Protein AF-A0A852P8Y7-F1 (afdb_monomer)

Radius of gyration: 24.75 Å; Cα contacts (8 Å, |Δi|>4): 524; chains: 1; bounding box: 61×40×74 Å

pLDDT: mean 89.08, std 14.05, r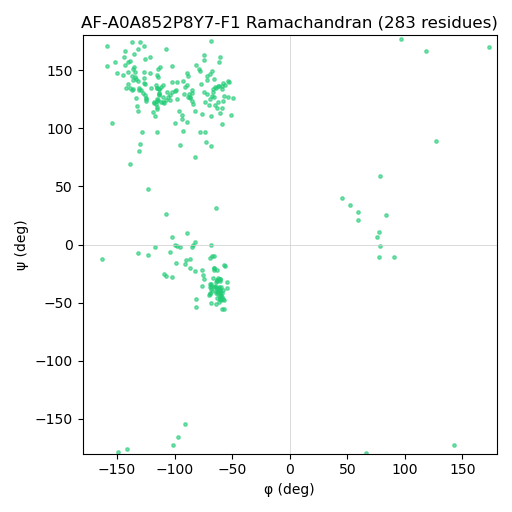ange [37.72, 98.81]

Solvent-accessible surface area (backbone atoms only — not comparable to full-atom values): 16442 Å² total; per-residue (Å²): 97,41,37,38,37,43,79,51,30,25,30,35,65,80,56,87,44,84,76,52,50,79,44,42,75,68,29,35,46,32,38,44,37,45,90,45,68,68,50,43,56,55,35,59,75,27,57,40,80,45,76,72,60,90,61,70,72,47,67,34,62,33,39,39,37,39,90,95,45,76,50,72,50,73,50,75,42,64,60,88,75,78,84,72,94,62,90,78,70,84,76,72,96,75,77,94,74,78,64,52,53,70,37,35,26,40,28,27,46,48,63,86,43,63,75,35,35,52,47,22,52,54,30,39,43,73,80,43,66,71,34,35,36,32,36,13,34,25,29,86,76,75,75,94,73,84,58,81,54,51,45,73,44,83,47,64,63,68,57,28,55,28,42,26,46,48,53,20,58,72,69,57,83,33,63,24,34,31,43,40,56,33,76,45,70,59,49,99,81,64,55,66,64,62,54,50,51,51,48,74,76,42,92,55,63,61,48,56,49,72,52,68,48,94,88,68,52,72,46,39,57,42,18,36,72,46,78,43,91,51,64,100,89,48,63,46,78,46,80,40,83,42,62,80,48,74,35,86,98,35,92,95,40,64,43,56,73,37,53,33,78,37,30,40,28,36,36,69,59,55,61,73,70,58,53,66,46,85,44,34,78,76,78,83,126

Nearest PDB structures (foldseek):
  8og4-assembly1_B  TM=6.896E-01  e=7.298E-04  Homo sapiens
  8og1-assembly1_A  TM=6.815E-01  e=9.285E-04  Homo sapiens
  8og4-assembly1_A  TM=6.096E-01  e=3.998E-04  Homo sapiens
  8xhu-assembly1_A  TM=5.254E-01  e=2.471E-04  Helicobacter pylori 26695
  7scj-assembly1_B  TM=6.950E-01  e=2.583E-03  Homo sapiens

Sequence (285 aa):
QVNLTASLGTLAVAAEVEGVALRGEGQPHLSLAAAHLDHLNRQLQFVTYTNTQFHPDTADIVQFSTDGHSAAFAIRIRHPPTPRLAGAQRPPPVPPGYNISALVTVATKTFLRYDKLRGLIASIRRFYPSVTIVVADDSQRPEPLSGPHLEHYLMPFGKGWFAGRNLAVSQVTTKYVLWVDDDFIFTPRTRLEKLVDVLERTSLDLVGGAVREITGYTTTYRQRLSVRGGGAGGDCLRTRPGFHHRLAGFPACVVTDGVVNFFLARTDKVRQVGFDPRLRRVAHL

Secondary structure (DSSP, 8-state):
-EEEE-SSEEEEESSPPTTEEEE-TTBSEEEEEESSHHHHHHHHTTEEEEE----SSEEEEEEEEETTEEEEEEEEE---PPP-SS--PPPP---S---HHHHEEEEEEESS-HHHHHHHHHHHHHH-TTS-EEEEE--SSPPP---TTEEEEE-STT--HHHHHHHHHHH--SSEEEE--TT----TT--HHHHHHHHHHSS-SEEE--EE-TTS-EE---EEEEEE--STT--EEEEEE--SEEETTEEEEEE-SB--S-EEEEHHHHHHH---TT-SSTT--

Foldseek 3Di:
DKKKAKDFWFKAFPDAFPQWDWDRHRHRMIDIDGPDPVSRVVRVVRIDIDGQDPDAWDWIWMWMDDDVDIDIDIDTRHDPDDDDPDPDDLDDPDDPDDPCQQAEAEEEEDEPPVVLLVQAVVQCCVPPVNHAYEYEYQYPDDDDDDDHNYHYHYDHHLLFDLVSVLVRLVPDPHQKYWFDYSNAGHDPPPDVVVQVVDVSVDPDFKDFDWGADPVRDIAWQFWAWDWDADPPVGIDIDIDHDASAADPPHNVGTHGDDTPRGMMGGSVVCNVVGGDSVPRYPDDD

Mean predicted aligned error: 10.85 Å

Organism: NCBI:txid449594

InterPro domains:
  IPR001173 Glycosyltransferase 2-like [PF00535] (106-264)
  IPR029044 Nucleotide-diphospho-sugar transferases [G3DSA:3.90.550.10] (98-283)
  IPR029044 Nucleotide-diphospho-sugar transferases [SSF53448] (104-280)

Structure (mmCIF, N/CA/C/O backbone):
data_AF-A0A852P8Y7-F1
#
_entry.id   AF-A0A852P8Y7-F1
#
loop_
_atom_site.group_PDB
_atom_site.id
_atom_site.type_symbol
_atom_site.label_atom_id
_atom_site.label_alt_id
_atom_site.label_comp_id
_atom_site.label_asym_id
_atom_site.label_entity_id
_atom_site.label_seq_id
_atom_site.pdbx_PDB_ins_code
_atom_site.Cartn_x
_atom_site.Cartn_y
_atom_site.Cartn_z
_atom_site.occupancy
_atom_site.B_iso_or_equiv
_atom_site.auth_seq_id
_atom_site.auth_comp_id
_atom_site.auth_asym_id
_atom_site.auth_atom_id
_atom_site.pdbx_PDB_model_num
ATOM 1 N N . GLN A 1 1 ? -30.870 7.993 37.481 1.00 91.94 1 GLN A N 1
ATOM 2 C CA . GLN A 1 1 ? -29.986 8.500 36.395 1.00 91.94 1 GLN A CA 1
ATOM 3 C C . GLN A 1 1 ? -29.080 7.369 35.911 1.00 91.94 1 GLN A C 1
ATOM 5 O O . GLN A 1 1 ? -28.840 6.446 36.680 1.00 91.94 1 GLN A O 1
ATOM 10 N N . VAL A 1 2 ? -28.590 7.406 34.670 1.00 95.69 2 VAL A N 1
ATOM 11 C CA . VAL A 1 2 ? -27.606 6.450 34.131 1.00 95.69 2 VAL A CA 1
ATOM 12 C C . VAL A 1 2 ? -26.412 7.205 33.558 1.00 95.69 2 VAL A C 1
ATOM 14 O O . VAL A 1 2 ? -26.588 8.221 32.889 1.00 95.69 2 VAL A O 1
ATOM 17 N N . ASN A 1 3 ? -25.206 6.697 33.797 1.00 97.12 3 ASN A N 1
ATOM 18 C CA . ASN A 1 3 ? -23.972 7.210 33.218 1.00 97.12 3 ASN A CA 1
ATOM 19 C C . ASN A 1 3 ? -23.219 6.084 32.504 1.00 97.12 3 ASN A C 1
ATOM 21 O O . ASN A 1 3 ? -23.106 4.969 33.011 1.00 97.12 3 ASN A O 1
ATOM 25 N N . LEU A 1 4 ? -22.687 6.403 31.333 1.00 97.06 4 LEU A N 1
ATOM 26 C CA . LEU A 1 4 ? -21.872 5.528 30.508 1.00 97.06 4 LEU A CA 1
ATOM 27 C C . LEU A 1 4 ? -20.502 6.171 30.306 1.00 97.06 4 LEU A C 1
ATOM 29 O O . LEU A 1 4 ? -20.419 7.357 29.984 1.00 97.06 4 LEU A O 1
ATOM 33 N N . THR A 1 5 ? -19.435 5.392 30.451 1.00 97.56 5 THR A N 1
ATOM 34 C CA . THR A 1 5 ? -18.063 5.857 30.208 1.00 97.56 5 THR A CA 1
ATOM 35 C C . THR A 1 5 ? -17.318 4.854 29.341 1.00 97.56 5 THR A C 1
ATOM 37 O O . THR A 1 5 ? -17.129 3.709 29.747 1.00 97.56 5 THR A O 1
ATOM 40 N N . ALA A 1 6 ? -16.881 5.292 28.165 1.00 95.44 6 ALA A N 1
ATOM 41 C CA . ALA A 1 6 ? -16.024 4.556 27.243 1.00 95.44 6 ALA A CA 1
ATOM 42 C C . ALA A 1 6 ? -14.572 5.055 27.324 1.00 95.44 6 ALA A C 1
ATOM 44 O O . ALA A 1 6 ? -14.326 6.210 27.675 1.00 95.44 6 ALA A O 1
ATOM 45 N N . SER A 1 7 ? -13.604 4.197 26.988 1.00 91.31 7 SER A N 1
ATOM 46 C CA . SER A 1 7 ? -12.171 4.535 27.050 1.00 91.31 7 SER A CA 1
ATOM 47 C C . SER A 1 7 ? -11.505 4.681 25.678 1.00 91.31 7 SER A C 1
ATOM 49 O O . SER A 1 7 ? -10.524 5.412 25.545 1.00 91.31 7 SER A O 1
ATOM 51 N N . LEU A 1 8 ? -12.041 4.023 24.646 1.00 90.75 8 LEU A N 1
ATOM 52 C CA . LEU A 1 8 ? -11.486 3.988 23.286 1.00 90.75 8 LEU A CA 1
ATOM 53 C C . LEU A 1 8 ? -12.419 4.623 22.243 1.00 90.75 8 LEU A C 1
ATOM 55 O O . LEU A 1 8 ? -12.063 4.711 21.064 1.00 90.75 8 LEU A O 1
ATOM 59 N N . GLY A 1 9 ? -13.603 5.084 22.644 1.00 91.81 9 GLY A N 1
ATOM 60 C CA . GLY A 1 9 ? -14.593 5.645 21.733 1.00 91.81 9 GLY A CA 1
ATOM 61 C C . GLY A 1 9 ? -15.476 6.721 22.345 1.00 91.81 9 GLY A C 1
ATOM 62 O O . GLY A 1 9 ? -15.327 7.100 23.505 1.00 91.81 9 GLY A O 1
ATOM 63 N N . THR A 1 10 ? -16.399 7.215 21.529 1.00 95.31 10 THR A N 1
ATOM 64 C CA . THR A 1 10 ? -17.414 8.194 21.915 1.00 95.31 10 THR A CA 1
ATOM 65 C C . THR A 1 10 ? -18.804 7.574 21.881 1.00 95.31 10 THR A C 1
ATOM 67 O O . THR A 1 10 ? -19.064 6.621 21.140 1.00 95.31 10 THR A O 1
ATOM 70 N N . LEU A 1 11 ? -19.695 8.115 22.705 1.00 96.81 11 LEU A N 1
ATOM 71 C CA . LEU A 1 11 ? -21.073 7.670 22.861 1.00 96.81 11 LEU A CA 1
ATOM 72 C C . LEU A 1 11 ? -22.007 8.774 22.357 1.00 96.81 11 LEU A C 1
ATOM 74 O O . LEU A 1 11 ? -21.880 9.930 22.753 1.00 96.81 11 LEU A O 1
ATOM 78 N N . ALA A 1 12 ? -22.936 8.430 21.475 1.00 96.12 12 ALA A N 1
ATOM 79 C CA . ALA A 1 12 ? -23.932 9.352 20.924 1.00 96.12 12 ALA A CA 1
ATOM 80 C C . ALA A 1 12 ? -25.307 8.682 20.884 1.00 96.12 12 ALA A C 1
ATOM 82 O O . ALA A 1 12 ? -25.404 7.484 21.159 1.00 96.12 12 ALA A O 1
ATOM 83 N N . VAL A 1 13 ? -26.365 9.406 20.518 1.00 95.44 13 VAL A N 1
ATOM 84 C CA . VAL A 1 13 ? -27.698 8.810 20.358 1.00 95.44 13 VAL A CA 1
ATOM 85 C C . VAL A 1 13 ? -28.176 8.891 18.911 1.00 95.44 13 VAL A C 1
ATOM 87 O O . VAL A 1 13 ? -28.002 9.889 18.226 1.00 95.44 13 VAL A O 1
ATOM 90 N N . ALA A 1 14 ? -28.764 7.804 18.413 1.00 93.94 14 ALA A N 1
ATOM 91 C CA . ALA A 1 14 ? -29.347 7.763 17.072 1.00 93.94 14 ALA A CA 1
ATOM 92 C C . ALA A 1 14 ? -30.699 8.498 16.991 1.00 93.94 14 ALA A C 1
ATOM 94 O O . ALA A 1 14 ? -31.124 8.874 15.900 1.00 93.94 14 ALA A O 1
ATOM 95 N N . ALA A 1 15 ? -31.378 8.662 18.130 1.00 93.31 15 ALA A N 1
ATOM 96 C CA . ALA A 1 15 ? -32.635 9.384 18.290 1.00 93.31 15 ALA A CA 1
ATOM 97 C C . ALA A 1 15 ? -32.817 9.803 19.758 1.00 93.31 15 ALA A C 1
ATOM 99 O O . ALA A 1 15 ? -32.309 9.132 20.661 1.00 93.31 15 ALA A O 1
ATOM 100 N N . GLU A 1 16 ? -33.576 10.872 19.991 1.00 94.88 16 GLU A N 1
ATOM 101 C CA . GLU A 1 16 ? -33.920 11.365 21.328 1.00 94.88 16 GLU A CA 1
ATOM 102 C C . GLU A 1 16 ? -35.352 10.971 21.712 1.00 94.88 16 GLU A C 1
ATOM 104 O O . GLU A 1 16 ? -36.267 11.000 20.886 1.00 94.88 16 GLU A O 1
ATOM 109 N N . VAL A 1 17 ? -35.543 10.584 22.972 1.00 96.06 17 VAL A N 1
ATOM 110 C CA . VAL A 1 17 ? -36.842 10.242 23.561 1.00 96.06 17 VAL A CA 1
ATOM 111 C C . VAL A 1 17 ? -37.329 11.413 24.405 1.00 96.06 17 VAL A C 1
ATOM 113 O O . VAL A 1 17 ? -36.598 11.928 25.251 1.00 96.06 17 VAL A O 1
ATOM 116 N N . GLU A 1 18 ? -38.584 11.813 24.209 1.00 94.88 18 GLU A N 1
ATOM 117 C CA . GLU A 1 18 ? -39.194 12.903 24.968 1.00 94.88 18 GLU A CA 1
ATOM 118 C C . GLU A 1 18 ? -39.139 12.644 26.486 1.00 94.88 18 GLU A C 1
ATOM 120 O O . GLU A 1 18 ? -39.367 11.531 26.969 1.00 94.88 18 GLU A O 1
ATOM 125 N N . GLY A 1 19 ? -38.814 13.681 27.260 1.00 92.25 19 GLY A N 1
ATOM 126 C CA . GLY A 1 19 ? -38.682 13.580 28.716 1.00 92.25 19 GLY A CA 1
ATOM 127 C C . GLY A 1 19 ? -37.373 12.943 29.202 1.00 92.25 19 GLY A C 1
ATOM 128 O O . GLY A 1 19 ? -37.255 12.663 30.398 1.00 92.25 19 GLY A O 1
ATOM 129 N N . VAL A 1 20 ? -36.391 12.732 28.315 1.00 96.38 20 VAL A N 1
ATOM 130 C CA . VAL A 1 20 ? -35.034 12.299 28.678 1.00 96.38 20 VAL A CA 1
ATOM 131 C C . VAL A 1 20 ? -34.039 13.445 28.506 1.00 96.38 20 VAL A C 1
ATOM 133 O O . VAL A 1 20 ? -33.903 14.025 27.436 1.00 96.38 20 VAL A O 1
ATOM 136 N N . ALA A 1 21 ? -33.312 13.763 29.573 1.00 96.31 21 ALA A N 1
ATOM 137 C CA . ALA A 1 21 ? -32.208 14.708 29.560 1.00 96.31 21 ALA A CA 1
ATOM 138 C C . ALA A 1 21 ? -30.895 13.995 29.205 1.00 96.31 21 ALA A C 1
ATOM 140 O O . ALA A 1 21 ? -30.503 13.026 29.864 1.00 96.31 21 ALA A O 1
ATOM 141 N N . LEU A 1 22 ? -30.204 14.522 28.194 1.00 95.69 22 LEU A N 1
ATOM 142 C CA . LEU A 1 22 ? -28.931 14.031 27.665 1.00 95.69 22 LEU A CA 1
ATOM 143 C C . LEU A 1 22 ? -27.793 15.003 28.004 1.00 95.69 22 LEU A C 1
ATOM 145 O O . LEU A 1 22 ? -27.943 16.220 27.881 1.00 95.69 22 LEU A O 1
ATOM 149 N N . ARG A 1 23 ? -26.633 14.481 28.414 1.00 96.56 23 ARG A N 1
ATOM 150 C CA . ARG A 1 23 ? -25.392 15.262 28.568 1.00 96.56 23 ARG A CA 1
ATOM 151 C C . ARG A 1 23 ? -24.190 14.462 28.087 1.00 96.56 23 ARG A C 1
ATOM 153 O O . ARG A 1 23 ? -24.074 13.289 28.417 1.00 96.56 23 ARG A O 1
ATOM 160 N N . GLY A 1 24 ? -23.272 15.117 27.376 1.00 94.19 24 GLY A N 1
ATOM 161 C CA . GLY A 1 24 ? -22.040 14.480 26.896 1.00 94.19 24 GLY A CA 1
ATOM 162 C C . GLY A 1 24 ? -22.198 13.697 25.590 1.00 94.19 24 GLY A C 1
ATOM 163 O O . GLY A 1 24 ? -21.430 12.778 25.322 1.00 94.19 24 GLY A O 1
ATOM 164 N N . GLU A 1 25 ? -23.178 14.049 24.756 1.00 95.25 25 GLU A N 1
ATOM 165 C CA . GLU A 1 25 ? -23.307 13.442 23.431 1.00 95.25 25 GLU A CA 1
ATOM 166 C C . GLU A 1 25 ? -22.039 13.662 22.584 1.00 95.25 25 GLU A C 1
ATOM 168 O O . GLU A 1 25 ? -21.465 14.754 22.542 1.00 95.25 25 GLU A O 1
ATOM 173 N N . GLY A 1 26 ? -21.571 12.598 21.930 1.00 93.06 26 GLY A N 1
ATOM 174 C CA . GLY A 1 26 ? -20.358 12.602 21.117 1.00 93.06 26 GLY A CA 1
ATOM 175 C C . GLY A 1 26 ? -19.061 12.598 21.930 1.00 93.06 26 GLY A C 1
ATOM 176 O O . GLY A 1 26 ? -17.987 12.711 21.340 1.00 93.06 26 GLY A O 1
ATOM 177 N N . GLN A 1 27 ? -19.132 12.451 23.256 1.00 96.31 27 GLN A N 1
ATOM 178 C CA . GLN A 1 27 ? -17.979 12.373 24.157 1.00 96.31 27 GLN A CA 1
ATOM 179 C C . GLN A 1 27 ? -17.781 10.942 24.689 1.00 96.31 27 GLN A C 1
ATOM 181 O O . GLN A 1 27 ? -18.660 10.092 24.529 1.00 96.31 27 GLN A O 1
ATOM 186 N N . PRO A 1 28 ? -16.640 10.636 25.336 1.00 96.56 28 PRO A N 1
ATOM 187 C CA . PRO A 1 28 ? -16.437 9.344 25.998 1.00 96.56 28 PRO A CA 1
ATOM 188 C C . PRO A 1 28 ? -17.365 9.114 27.199 1.00 96.56 28 PRO A C 1
ATOM 190 O O . PRO A 1 28 ? -17.563 7.974 27.607 1.00 96.56 28 PRO A O 1
ATOM 193 N N . HIS A 1 29 ? -17.929 10.182 27.771 1.00 97.44 29 HIS A N 1
ATOM 194 C CA . HIS A 1 29 ? -18.848 10.124 28.902 1.00 97.44 29 HIS A CA 1
ATOM 195 C C . HIS A 1 29 ? -20.235 10.626 28.496 1.00 97.44 29 HIS A C 1
ATOM 197 O O . HIS A 1 29 ? -20.355 11.765 28.050 1.00 97.44 29 HIS A O 1
ATOM 203 N N . LEU A 1 30 ? -21.260 9.793 28.683 1.00 97.75 30 LEU A N 1
ATOM 204 C CA . LEU A 1 30 ? -22.656 10.091 28.362 1.00 97.75 30 LEU A CA 1
ATOM 205 C C . LEU A 1 30 ? -23.530 9.889 29.605 1.00 97.75 30 LEU A C 1
ATOM 207 O 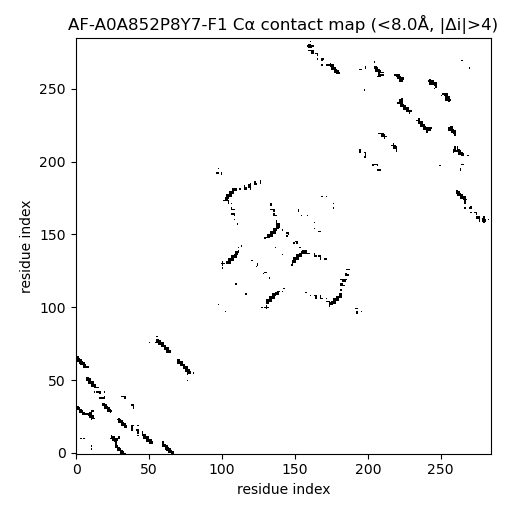O . LEU A 1 30 ? -23.541 8.807 30.191 1.00 97.75 30 LEU A O 1
ATOM 211 N N . SER A 1 31 ? -24.302 10.908 29.976 1.00 97.31 31 SER A N 1
ATOM 212 C CA . SER A 1 31 ? -25.269 10.856 31.078 1.00 97.31 31 SER A CA 1
ATOM 213 C C . SER A 1 31 ? -26.695 10.984 30.555 1.00 97.31 31 SER A C 1
ATOM 215 O O . SER A 1 31 ? -26.996 11.878 29.762 1.00 97.31 31 SER A O 1
ATOM 217 N N . LEU A 1 32 ? -27.575 10.117 31.053 1.00 96.81 32 LEU A N 1
ATOM 218 C CA . LEU A 1 32 ? -28.992 10.037 30.711 1.00 96.81 32 LEU A CA 1
ATOM 219 C C . LEU A 1 32 ? -29.836 10.121 31.986 1.00 96.81 32 LEU A C 1
ATOM 221 O O . LEU A 1 32 ? -29.622 9.367 32.941 1.00 96.81 32 LEU A O 1
ATOM 225 N N . ALA A 1 33 ? -30.823 11.009 32.016 1.00 96.38 33 ALA A N 1
ATOM 226 C CA . ALA A 1 33 ? -31.750 11.127 33.139 1.00 96.38 33 ALA A CA 1
ATOM 227 C C . ALA A 1 33 ? -33.188 11.282 32.645 1.00 96.38 33 ALA A C 1
ATOM 229 O O . ALA A 1 33 ? -33.452 12.079 31.756 1.00 96.38 33 ALA A O 1
ATOM 230 N N . ALA A 1 34 ? -34.121 10.542 33.236 1.00 95.44 34 ALA A N 1
ATOM 231 C CA . ALA A 1 34 ? -35.544 10.631 32.927 1.00 95.44 34 ALA A CA 1
ATOM 232 C C . ALA A 1 34 ? -36.361 10.443 34.209 1.00 95.44 34 ALA A C 1
ATOM 234 O O . ALA A 1 34 ? -35.894 9.781 35.139 1.00 95.44 34 ALA A O 1
ATOM 235 N N . ALA A 1 35 ? -37.576 10.994 34.242 1.00 94.19 35 ALA A N 1
ATOM 236 C CA . ALA A 1 35 ? -38.508 10.801 35.358 1.00 94.19 35 ALA A CA 1
ATOM 237 C C . ALA A 1 35 ? -39.138 9.396 35.364 1.00 94.19 35 ALA A C 1
ATOM 239 O O . ALA A 1 35 ? -39.452 8.860 36.424 1.00 94.19 35 ALA A O 1
ATOM 240 N N . HIS A 1 36 ? -39.292 8.790 34.182 1.00 95.00 36 HIS A N 1
ATOM 241 C CA . HIS A 1 36 ? -39.895 7.472 34.002 1.00 95.00 36 HIS A CA 1
ATOM 242 C C . HIS A 1 36 ? -38.871 6.470 33.468 1.00 95.00 36 HIS A C 1
ATOM 244 O O . HIS A 1 36 ? -38.136 6.753 32.518 1.00 95.00 36 HIS A O 1
ATOM 250 N N . LEU A 1 37 ? -38.854 5.275 34.063 1.00 93.19 37 LEU A N 1
ATOM 251 C CA . LEU A 1 37 ? -37.919 4.210 33.704 1.00 93.19 37 LEU A CA 1
ATOM 252 C C . LEU A 1 37 ? -38.080 3.765 32.242 1.00 93.19 37 LEU A C 1
ATOM 254 O O . LEU A 1 37 ? -37.084 3.528 31.565 1.00 93.19 37 LEU A O 1
ATOM 258 N N . ASP A 1 38 ? -39.310 3.723 31.730 1.00 96.06 38 ASP A N 1
ATOM 259 C CA . ASP A 1 38 ? -39.583 3.287 30.356 1.00 96.06 38 ASP A CA 1
ATOM 260 C C . ASP A 1 38 ? -38.960 4.219 29.311 1.00 96.06 38 ASP A C 1
ATOM 262 O O . ASP A 1 38 ? -38.427 3.758 28.301 1.00 96.06 38 ASP A O 1
ATOM 266 N N . HIS A 1 39 ? -38.939 5.527 29.582 1.00 96.62 39 HIS A N 1
ATOM 267 C CA . HIS A 1 39 ? -38.310 6.512 28.700 1.00 96.62 39 HIS A CA 1
ATOM 268 C C . HIS A 1 39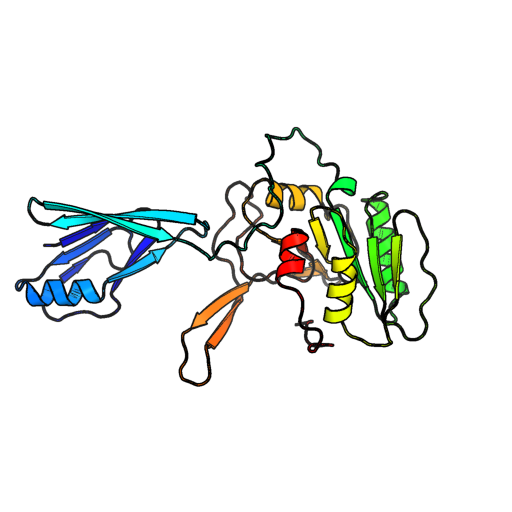 ? -36.788 6.346 28.708 1.00 96.62 39 HIS A C 1
ATOM 270 O O . HIS A 1 39 ? -36.151 6.366 27.654 1.00 96.62 39 HIS A O 1
ATOM 276 N N . LEU A 1 40 ? -36.206 6.115 29.890 1.00 94.81 40 LEU A N 1
ATOM 277 C CA . LEU A 1 40 ? -34.774 5.864 30.034 1.00 94.81 40 LEU A CA 1
ATOM 278 C C . LEU A 1 40 ? -34.351 4.579 29.308 1.00 94.81 40 LEU A C 1
ATOM 280 O O . LEU A 1 40 ? -33.379 4.587 28.553 1.00 94.81 40 LEU A O 1
ATOM 284 N N . ASN A 1 41 ? -35.114 3.498 29.480 1.00 94.69 41 ASN A N 1
ATOM 285 C CA . ASN A 1 41 ? -34.895 2.227 28.791 1.00 94.69 41 ASN A CA 1
ATOM 286 C C . ASN A 1 41 ? -35.006 2.388 27.273 1.00 94.69 41 ASN A C 1
ATOM 288 O O . ASN A 1 41 ? -34.180 1.852 26.532 1.00 94.69 41 ASN A O 1
ATOM 292 N N . ARG A 1 42 ? -35.992 3.159 26.799 1.00 96.38 42 ARG A N 1
ATOM 293 C CA . ARG A 1 42 ? -36.145 3.463 25.376 1.00 96.38 42 ARG A CA 1
ATOM 294 C C . ARG A 1 42 ? -34.969 4.278 24.840 1.00 96.38 42 ARG A C 1
ATOM 296 O O . ARG A 1 42 ? -34.476 3.961 23.764 1.00 96.38 42 ARG A O 1
ATOM 303 N N . GLN A 1 43 ? -34.476 5.267 25.587 1.00 97.00 43 GLN A N 1
ATOM 304 C CA . GLN A 1 43 ? -33.324 6.074 25.173 1.00 97.00 43 GLN A CA 1
ATOM 305 C C . GLN A 1 43 ? -32.043 5.240 25.066 1.00 97.00 43 GLN A C 1
ATOM 307 O O . GLN A 1 43 ? -31.270 5.421 24.124 1.00 97.00 43 GLN A O 1
ATOM 312 N N . LEU A 1 44 ? -31.826 4.305 25.997 1.00 94.94 44 LEU A N 1
ATOM 313 C CA . LEU A 1 44 ? -30.664 3.412 25.988 1.00 94.94 44 LEU A CA 1
ATOM 314 C C . LEU A 1 44 ? -30.595 2.538 24.725 1.00 94.94 44 LEU A C 1
ATOM 316 O O . LEU A 1 44 ? -29.497 2.240 24.262 1.00 94.94 44 LEU A O 1
ATOM 320 N N . GLN A 1 45 ? -31.738 2.190 24.120 1.00 96.06 45 GLN A N 1
ATOM 321 C CA . GLN A 1 45 ? -31.788 1.448 22.848 1.00 96.06 45 GLN A CA 1
ATOM 322 C C . GLN A 1 45 ? -31.221 2.242 21.663 1.00 96.06 45 GLN A C 1
ATOM 324 O O . GLN A 1 45 ? -30.852 1.647 20.652 1.00 96.06 45 GLN A O 1
ATOM 329 N N . PHE A 1 46 ? -31.150 3.570 21.776 1.00 96.44 46 PHE A N 1
ATOM 330 C CA . PHE A 1 46 ? -30.616 4.447 20.736 1.00 96.44 46 PHE A CA 1
ATOM 331 C C . PHE A 1 46 ? -29.164 4.854 20.971 1.00 96.44 46 PHE A C 1
ATOM 333 O O . PHE A 1 46 ? -28.610 5.575 20.143 1.00 96.44 46 PHE A O 1
ATOM 340 N N . VAL A 1 47 ? -28.531 4.419 22.063 1.00 96.12 47 VAL A N 1
ATOM 341 C CA . VAL A 1 47 ? -27.120 4.730 22.303 1.00 96.12 47 VAL A CA 1
ATOM 342 C C . VAL A 1 47 ? -26.256 4.013 21.270 1.00 96.12 47 VAL A C 1
ATOM 344 O O . VAL A 1 47 ? -26.339 2.803 21.069 1.00 96.12 47 VAL A O 1
ATOM 347 N N . THR A 1 48 ? -25.397 4.785 20.621 1.00 95.75 48 THR A N 1
ATOM 348 C CA . THR A 1 48 ? -24.429 4.328 19.631 1.00 95.75 48 THR A CA 1
ATOM 349 C C . THR A 1 48 ? -23.020 4.558 20.148 1.00 95.75 48 THR A C 1
ATOM 351 O O . THR A 1 48 ? -22.743 5.528 20.854 1.00 95.75 48 T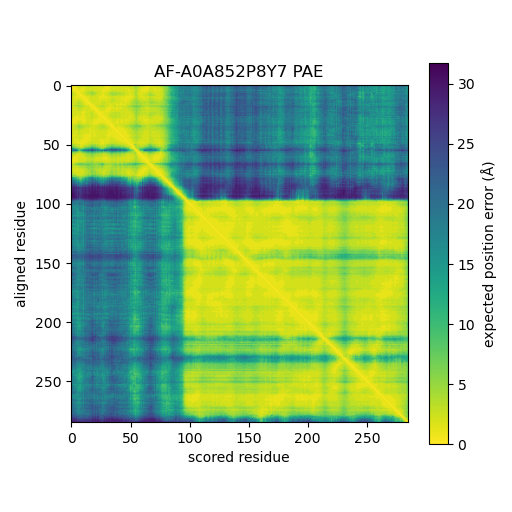HR A O 1
ATOM 354 N N . TYR A 1 49 ? -22.121 3.652 19.781 1.00 93.62 49 TYR A N 1
ATOM 355 C CA . TYR A 1 49 ? -20.706 3.734 20.100 1.00 93.62 49 TYR A CA 1
ATOM 356 C C . TYR A 1 49 ? -19.904 3.938 18.818 1.00 93.62 49 TYR A C 1
ATOM 358 O O . TYR A 1 49 ? -20.062 3.181 17.858 1.00 93.62 49 TYR A O 1
ATOM 366 N N . THR A 1 50 ? -19.015 4.929 18.817 1.00 90.06 50 THR A N 1
ATOM 367 C CA . THR A 1 50 ? -18.056 5.147 17.733 1.00 90.06 50 THR A CA 1
ATOM 368 C C . THR A 1 50 ? -16.642 4.992 18.269 1.00 90.06 50 THR A C 1
ATOM 370 O O . THR A 1 50 ? -16.148 5.817 19.033 1.00 90.06 50 THR A O 1
ATOM 373 N N . ASN A 1 51 ? -15.973 3.926 17.841 1.00 86.19 51 ASN A N 1
ATOM 374 C CA . ASN A 1 51 ? -14.564 3.703 18.130 1.00 86.19 51 ASN A CA 1
ATOM 375 C C . ASN A 1 51 ? -13.696 4.825 17.527 1.00 86.19 51 ASN A C 1
ATOM 377 O O . ASN A 1 51 ? -13.870 5.191 16.363 1.00 86.19 51 ASN A O 1
ATOM 381 N N . THR A 1 52 ? -12.727 5.324 18.294 1.00 83.19 52 THR A N 1
ATOM 382 C CA . THR A 1 52 ? -11.781 6.365 17.848 1.00 83.19 52 THR A CA 1
ATOM 383 C C . THR A 1 52 ? -10.388 5.819 17.525 1.00 83.19 52 THR A C 1
ATOM 385 O O . THR A 1 52 ? -9.555 6.550 16.988 1.00 83.19 52 THR A O 1
ATOM 388 N N . GLN A 1 53 ? -10.126 4.534 17.795 1.00 74.50 53 GLN A N 1
ATOM 389 C CA . GLN A 1 53 ? -8.835 3.891 17.544 1.00 74.50 53 GLN A CA 1
ATOM 390 C C . GLN A 1 53 ? -8.907 2.876 16.404 1.00 74.50 53 GLN A C 1
ATOM 392 O O . GLN A 1 53 ? -9.616 1.887 16.484 1.00 74.50 53 GLN A O 1
ATOM 397 N N . PHE A 1 54 ? -8.098 3.028 15.360 1.00 63.44 54 PHE A N 1
ATOM 398 C CA . PHE A 1 54 ? -8.112 2.120 14.202 1.00 63.44 54 PHE A CA 1
ATOM 399 C C . PHE A 1 54 ? -7.605 0.685 14.490 1.00 63.44 54 PHE A C 1
ATOM 401 O O . PHE A 1 54 ? -7.537 -0.140 13.585 1.00 63.44 54 PHE A O 1
ATOM 408 N N . HIS A 1 55 ? -7.198 0.364 15.722 1.00 61.78 55 HIS A N 1
ATOM 409 C CA . HIS A 1 55 ? -6.502 -0.890 16.001 1.00 61.78 55 HIS A CA 1
ATOM 410 C C . HIS A 1 55 ? -7.388 -2.125 15.746 1.00 61.78 55 HIS A C 1
ATOM 412 O O . HIS A 1 55 ? -8.420 -2.283 16.402 1.00 61.78 55 HIS A O 1
ATOM 418 N N . PRO A 1 56 ? -6.980 -3.033 14.837 1.00 61.69 56 PRO A N 1
ATOM 419 C CA . PRO A 1 56 ? -7.657 -4.308 14.682 1.00 61.69 56 PRO A CA 1
ATOM 420 C C . PRO A 1 56 ? -7.337 -5.188 15.896 1.00 61.69 56 PRO A C 1
ATOM 422 O O . PRO A 1 56 ? -6.167 -5.372 16.225 1.00 61.69 56 PRO A O 1
ATOM 425 N N . ASP A 1 57 ? -8.381 -5.746 16.512 1.00 71.75 57 ASP A N 1
ATOM 426 C CA . ASP A 1 57 ? -8.310 -6.699 17.630 1.00 71.75 57 ASP A CA 1
ATOM 427 C C . ASP A 1 57 ? -8.027 -6.069 19.003 1.00 71.75 57 ASP A C 1
ATOM 429 O O . ASP A 1 57 ? -7.059 -6.386 19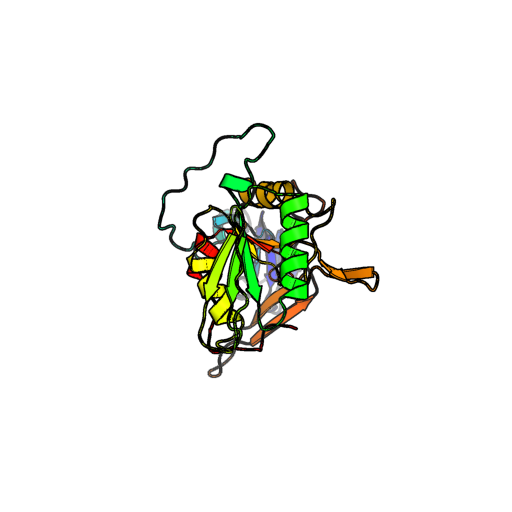.690 1.00 71.75 57 ASP A O 1
ATOM 433 N N . THR A 1 58 ? -8.916 -5.163 19.414 1.00 83.56 58 THR A N 1
ATOM 434 C CA . THR A 1 58 ? -8.953 -4.612 20.775 1.00 83.56 58 THR A CA 1
ATOM 435 C C . THR A 1 58 ? -10.368 -4.696 21.358 1.00 83.56 58 THR A C 1
ATOM 437 O O . THR A 1 58 ? -11.320 -5.110 20.689 1.00 83.56 58 THR A O 1
ATOM 440 N N . ALA A 1 59 ? -10.525 -4.336 22.627 1.00 89.25 59 ALA A N 1
ATOM 441 C CA . ALA A 1 59 ? -11.823 -4.214 23.270 1.00 89.25 59 ALA A CA 1
ATOM 442 C C . ALA A 1 59 ? -11.857 -2.967 24.153 1.00 89.25 59 ALA A C 1
ATOM 444 O O . ALA A 1 59 ? -10.928 -2.720 24.918 1.00 89.25 59 ALA A O 1
ATOM 445 N N . ASP A 1 60 ? -12.943 -2.209 24.050 1.00 92.00 60 ASP A N 1
ATOM 446 C CA . ASP A 1 60 ? -13.246 -1.122 24.977 1.00 92.00 60 ASP A CA 1
ATOM 447 C C . ASP A 1 60 ? -14.098 -1.672 26.121 1.00 92.00 60 ASP A C 1
ATOM 449 O O . ASP A 1 60 ? -15.036 -2.435 25.875 1.00 92.00 60 ASP A O 1
ATOM 453 N N . ILE A 1 61 ? -13.781 -1.307 27.361 1.00 93.12 61 ILE A N 1
ATOM 454 C CA . ILE A 1 61 ? -14.596 -1.656 28.527 1.00 93.12 61 ILE A CA 1
ATOM 455 C C . ILE A 1 61 ? -15.447 -0.438 28.862 1.00 93.12 61 ILE A C 1
ATOM 457 O O . ILE A 1 61 ? -14.955 0.533 29.436 1.00 93.12 61 ILE A O 1
ATOM 461 N N . VAL A 1 62 ? -16.730 -0.509 28.521 1.00 96.00 62 VAL A N 1
ATOM 462 C CA . VAL A 1 62 ? -17.686 0.546 28.845 1.00 96.00 62 VAL A CA 1
ATOM 463 C C . VAL A 1 62 ? -18.207 0.319 30.256 1.00 96.00 62 VAL A C 1
ATOM 465 O O . VAL A 1 62 ? -18.739 -0.747 30.570 1.00 96.00 62 VAL A O 1
ATOM 468 N N . GLN A 1 63 ? -18.043 1.331 31.102 1.00 97.12 63 GLN A N 1
ATOM 469 C CA . GLN A 1 63 ? -18.618 1.370 32.442 1.00 97.12 63 GLN A CA 1
ATOM 470 C C . GLN A 1 63 ? -20.043 1.908 32.357 1.00 97.12 63 GLN A C 1
ATOM 472 O O . GLN A 1 63 ? -20.274 2.955 31.757 1.00 97.12 63 GLN A O 1
ATOM 477 N N . PHE A 1 64 ? -20.976 1.198 32.972 1.00 96.12 64 PHE A N 1
ATOM 478 C CA . PHE A 1 64 ? -22.369 1.578 33.145 1.00 96.12 64 PHE A CA 1
ATOM 479 C C . PHE A 1 64 ? -22.616 1.774 34.634 1.00 96.12 64 PHE A C 1
ATOM 481 O O . PHE A 1 64 ? -22.392 0.856 35.420 1.00 96.12 64 PHE A O 1
ATOM 488 N N . SER A 1 65 ? -23.108 2.938 35.037 1.00 95.88 65 SER A N 1
ATOM 489 C CA . SER A 1 65 ? -23.458 3.185 36.432 1.00 95.88 65 SER A CA 1
ATOM 490 C C . SER A 1 65 ? -24.811 3.860 36.588 1.00 95.88 65 SER A C 1
ATOM 492 O O . SER A 1 65 ? -25.264 4.637 35.747 1.00 95.88 65 SER A O 1
ATOM 494 N N . THR A 1 66 ? -25.461 3.539 37.697 1.00 92.56 66 THR A N 1
ATOM 495 C CA . THR A 1 66 ? -26.692 4.162 38.183 1.00 92.56 66 THR A CA 1
ATOM 496 C C . THR A 1 66 ? -26.605 4.296 39.706 1.00 92.56 66 THR A C 1
ATOM 498 O O . THR A 1 66 ? -25.556 4.013 40.287 1.00 92.56 66 THR A O 1
ATOM 501 N N . ASP A 1 67 ? -27.667 4.760 40.359 1.00 86.88 67 ASP A N 1
ATOM 502 C CA . ASP A 1 67 ? -27.668 5.071 41.789 1.00 86.88 67 ASP A CA 1
ATOM 503 C C . ASP A 1 67 ? -27.299 3.831 42.623 1.00 86.88 67 ASP A C 1
ATOM 505 O O . ASP A 1 67 ? -28.084 2.900 42.772 1.00 86.88 67 ASP A O 1
ATOM 509 N N . GLY A 1 68 ? -26.059 3.807 43.125 1.00 87.81 68 GLY A N 1
ATOM 510 C CA . GLY A 1 68 ? -25.506 2.724 43.945 1.00 87.81 68 GLY A CA 1
ATOM 511 C C . GLY A 1 68 ? -25.057 1.463 43.194 1.00 87.81 68 GLY A C 1
ATOM 512 O O . GLY A 1 68 ? -24.529 0.549 43.827 1.00 87.81 68 GLY A O 1
ATOM 513 N N . HIS A 1 69 ? -25.207 1.399 41.867 1.00 93.31 69 HIS A N 1
ATOM 514 C CA . HIS A 1 69 ? -24.898 0.202 41.080 1.00 93.31 69 HIS A CA 1
ATOM 515 C C . HIS A 1 69 ? -23.939 0.497 39.927 1.00 93.31 69 HIS A C 1
ATOM 517 O O . HIS A 1 69 ? -24.024 1.534 39.269 1.00 93.31 69 HIS A O 1
ATOM 523 N N . SER A 1 70 ? -23.045 -0.452 39.654 1.00 94.50 70 SER A N 1
ATOM 524 C CA . SER A 1 70 ? -22.104 -0.386 38.538 1.00 94.50 70 SER A CA 1
ATOM 525 C C . SER A 1 70 ? -22.024 -1.733 37.827 1.00 94.50 70 SER A C 1
ATOM 527 O O . SER A 1 70 ? -22.059 -2.787 38.463 1.00 94.50 70 SER A O 1
ATOM 529 N N . ALA A 1 71 ? -21.913 -1.685 36.508 1.00 94.81 71 ALA A N 1
ATOM 530 C CA . ALA A 1 71 ? -21.674 -2.817 35.634 1.00 94.81 71 ALA A CA 1
ATOM 531 C C . ALA A 1 71 ? -20.668 -2.410 34.553 1.00 94.81 71 ALA A C 1
ATOM 533 O O . ALA A 1 71 ? -20.515 -1.235 34.231 1.00 94.81 71 ALA A O 1
ATOM 534 N N . ALA A 1 72 ? -19.997 -3.389 33.957 1.00 95.12 72 ALA A N 1
ATOM 535 C CA . ALA A 1 72 ? -19.105 -3.154 32.834 1.00 95.12 72 ALA A CA 1
ATOM 536 C C . ALA A 1 72 ? -19.375 -4.177 31.737 1.00 95.12 72 ALA A C 1
ATOM 538 O O . ALA A 1 72 ? -19.633 -5.349 32.017 1.00 95.12 72 ALA A O 1
ATOM 539 N N . PHE A 1 73 ? -19.291 -3.742 30.485 1.00 93.69 73 PHE A N 1
ATOM 540 C CA . PHE A 1 73 ? -19.387 -4.629 29.332 1.00 93.69 73 PHE A CA 1
ATOM 541 C C . PHE A 1 73 ? -18.321 -4.283 28.297 1.00 93.69 73 PHE A C 1
ATOM 543 O O . PHE A 1 73 ? -17.860 -3.147 28.197 1.00 93.69 73 PHE A O 1
ATOM 550 N N . ALA A 1 74 ? -17.905 -5.293 27.535 1.00 93.31 74 ALA A N 1
ATOM 551 C CA . ALA A 1 74 ? -16.845 -5.151 26.549 1.00 93.31 74 ALA A CA 1
ATOM 552 C C . ALA A 1 74 ? -17.421 -4.948 25.143 1.00 93.31 74 ALA A C 1
ATOM 554 O O . ALA A 1 74 ? -18.161 -5.797 24.641 1.00 93.31 74 ALA A O 1
ATOM 555 N N . ILE A 1 75 ? -17.006 -3.876 24.473 1.00 89.94 75 ILE A N 1
ATOM 556 C CA . ILE A 1 75 ? -17.220 -3.681 23.039 1.00 89.94 75 ILE A CA 1
ATOM 557 C C . ILE A 1 75 ? -15.983 -4.203 22.315 1.00 89.94 75 ILE A C 1
ATOM 559 O O . ILE A 1 75 ? -14.912 -3.600 22.364 1.00 89.94 75 ILE A O 1
ATOM 563 N N . ARG A 1 76 ? -16.119 -5.349 21.641 1.00 87.44 76 ARG A N 1
ATOM 564 C CA . ARG A 1 76 ? -15.027 -5.934 20.853 1.00 87.44 76 ARG A CA 1
ATOM 565 C C . ARG A 1 76 ? -14.866 -5.174 19.541 1.00 87.44 76 ARG A C 1
ATOM 567 O O . ARG A 1 76 ? -15.713 -5.273 18.657 1.00 87.44 76 ARG A O 1
ATOM 574 N N . ILE A 1 77 ? -13.749 -4.475 19.399 1.00 84.19 77 ILE A N 1
ATOM 575 C CA . ILE A 1 77 ? -13.368 -3.735 18.200 1.00 84.19 77 ILE A CA 1
ATOM 576 C C . ILE A 1 77 ? -12.510 -4.664 17.347 1.00 84.19 77 ILE A C 1
ATOM 578 O O . ILE A 1 77 ? -11.316 -4.863 17.587 1.00 84.19 77 ILE A O 1
ATOM 582 N N . ARG A 1 78 ? -13.145 -5.295 16.359 1.00 71.81 78 ARG A N 1
ATOM 583 C CA . ARG A 1 78 ? -12.482 -6.254 15.476 1.00 71.81 78 ARG A CA 1
ATOM 584 C C . ARG A 1 78 ? -12.780 -5.939 14.024 1.00 71.81 78 ARG A C 1
ATOM 586 O O . ARG A 1 78 ? -13.934 -5.789 13.639 1.00 71.81 78 ARG A O 1
ATOM 593 N N . HIS A 1 79 ? -11.726 -5.933 13.222 1.00 62.41 79 HIS A N 1
ATOM 594 C CA . HIS A 1 79 ? -11.833 -6.182 11.793 1.00 62.41 79 HIS A CA 1
ATOM 595 C C . HIS A 1 79 ? -11.601 -7.679 11.573 1.00 62.41 79 HIS A C 1
ATOM 597 O O . HIS A 1 79 ? -10.743 -8.232 12.265 1.00 62.41 79 HIS A O 1
ATOM 603 N N . PRO A 1 80 ? -12.340 -8.352 10.670 1.00 49.16 80 PRO A N 1
ATOM 604 C CA . PRO A 1 80 ? -12.100 -9.755 10.351 1.00 49.16 80 PRO A CA 1
ATOM 605 C C . PRO A 1 80 ? -10.614 -9.964 10.021 1.00 49.16 80 PRO A C 1
ATOM 607 O O . PRO A 1 80 ? -10.143 -9.427 9.014 1.00 49.16 80 PRO A O 1
ATOM 610 N N . PRO A 1 81 ? -9.840 -10.677 10.863 1.00 48.19 81 PRO A N 1
ATOM 611 C CA . PRO A 1 81 ? -8.443 -10.915 10.563 1.00 48.19 81 PRO A CA 1
ATOM 612 C C . PRO A 1 81 ? -8.395 -11.866 9.376 1.00 48.19 81 PRO A C 1
ATOM 614 O O . PRO A 1 81 ? -8.978 -12.950 9.401 1.00 48.19 81 PRO A O 1
ATOM 617 N N . THR A 1 82 ? -7.699 -11.474 8.317 1.00 45.12 82 THR A N 1
ATOM 618 C CA . THR A 1 82 ? -7.462 -12.393 7.211 1.00 45.12 82 THR A CA 1
ATOM 619 C C . THR A 1 82 ? -6.574 -13.540 7.703 1.00 45.12 82 THR A C 1
ATOM 621 O O . THR A 1 82 ? -5.513 -13.268 8.286 1.00 45.12 82 THR A O 1
ATOM 624 N N . PRO A 1 83 ? -6.981 -14.810 7.505 1.00 40.03 83 PRO A N 1
ATOM 625 C CA . PRO A 1 83 ? -6.242 -15.957 8.013 1.00 40.03 83 PRO A CA 1
ATOM 626 C C . PRO A 1 83 ? -4.810 -15.929 7.478 1.00 40.03 83 PRO A C 1
ATOM 628 O O . PRO A 1 83 ? -4.577 -15.772 6.279 1.00 40.03 83 PRO A O 1
ATOM 631 N N . ARG A 1 84 ? -3.843 -16.026 8.394 1.00 43.16 84 ARG A N 1
ATOM 632 C CA . ARG A 1 84 ? -2.419 -16.079 8.058 1.00 43.16 84 ARG A CA 1
ATOM 633 C C . ARG A 1 84 ? -2.089 -17.517 7.678 1.00 43.16 84 ARG A C 1
ATOM 635 O O . ARG A 1 84 ? -2.154 -18.395 8.529 1.00 43.16 84 ARG A O 1
ATOM 642 N N . LEU A 1 85 ? -1.720 -17.750 6.421 1.00 40.50 85 LEU A N 1
ATOM 643 C CA . LEU A 1 85 ? -1.300 -19.075 5.943 1.00 40.50 85 LEU A CA 1
ATOM 644 C C . LEU A 1 85 ? 0.176 -19.392 6.254 1.00 40.50 85 LEU A C 1
ATOM 646 O O . LEU A 1 85 ? 0.656 -20.468 5.920 1.00 40.50 85 LEU A O 1
ATOM 650 N N . ALA A 1 86 ? 0.891 -18.493 6.935 1.00 38.47 86 ALA A N 1
ATOM 651 C CA . ALA A 1 86 ? 2.220 -18.756 7.474 1.00 38.47 86 ALA A CA 1
ATOM 652 C C . ALA A 1 86 ? 2.386 -18.078 8.842 1.00 38.47 86 ALA A C 1
ATOM 654 O O . ALA A 1 86 ? 2.008 -16.917 9.033 1.00 38.47 86 ALA A O 1
ATOM 655 N N . GLY A 1 87 ? 2.948 -18.814 9.803 1.00 38.44 87 GLY A N 1
ATOM 656 C CA . GLY A 1 87 ? 3.235 -18.338 11.153 1.00 38.44 87 GLY A CA 1
ATOM 657 C C . GLY A 1 87 ? 4.346 -17.292 11.153 1.00 38.44 87 GLY A C 1
ATOM 658 O O . GLY A 1 87 ? 5.509 -17.614 11.367 1.00 38.44 87 GLY A O 1
ATOM 659 N N . ALA A 1 88 ? 4.002 -16.027 10.920 1.00 39.47 88 ALA A N 1
ATOM 660 C CA . ALA A 1 88 ? 4.933 -14.927 11.131 1.00 39.47 88 ALA A CA 1
ATOM 661 C C . ALA A 1 88 ? 5.083 -14.694 12.641 1.00 39.47 88 ALA A C 1
ATOM 663 O O . ALA A 1 88 ? 4.246 -14.033 13.265 1.00 39.47 88 ALA A O 1
ATOM 664 N N . GLN A 1 89 ? 6.136 -15.271 13.225 1.00 39.75 89 GLN A N 1
ATOM 665 C CA . GLN A 1 89 ? 6.611 -14.909 14.557 1.00 39.75 89 GLN A CA 1
ATOM 666 C C . GLN A 1 89 ? 6.819 -13.391 14.621 1.00 39.75 89 GLN A C 1
ATOM 668 O O . GLN A 1 89 ? 7.276 -12.767 13.660 1.00 39.75 89 GLN A O 1
ATOM 673 N N . ARG A 1 90 ? 6.444 -12.790 15.752 1.00 39.59 90 ARG A N 1
ATOM 674 C CA . ARG A 1 90 ? 6.683 -11.372 16.037 1.00 39.59 90 ARG A CA 1
ATOM 675 C C . ARG A 1 90 ? 8.203 -11.152 15.973 1.00 39.59 90 ARG A C 1
ATOM 677 O O . ARG A 1 90 ? 8.905 -11.813 16.738 1.00 39.59 90 ARG A O 1
ATOM 684 N N . PRO A 1 91 ? 8.726 -10.321 15.054 1.00 45.75 91 PRO A N 1
ATOM 685 C CA . PRO A 1 91 ? 10.165 -10.196 14.912 1.00 45.75 91 PRO A CA 1
ATOM 686 C C . PRO A 1 91 ? 10.752 -9.576 16.191 1.00 45.75 91 PRO A C 1
ATOM 688 O O . PRO A 1 91 ? 10.107 -8.714 16.800 1.00 45.75 91 PRO A O 1
ATOM 691 N N . PRO A 1 92 ? 11.944 -10.020 16.626 1.00 37.72 92 PRO A N 1
ATOM 692 C CA . PRO A 1 92 ? 12.661 -9.378 17.722 1.00 37.72 92 PRO A CA 1
ATOM 693 C C . PRO A 1 92 ? 12.981 -7.916 17.356 1.00 37.72 92 PRO A C 1
ATOM 695 O O . PRO A 1 92 ? 12.956 -7.562 16.175 1.00 37.72 92 PRO A O 1
ATOM 698 N N . PRO A 1 93 ? 13.290 -7.042 18.329 1.00 40.75 93 PRO A N 1
ATOM 699 C CA . PRO A 1 93 ? 13.757 -5.691 18.029 1.00 40.75 93 PRO A CA 1
ATOM 700 C C . PRO A 1 93 ? 15.059 -5.768 17.211 1.00 40.75 93 PRO A C 1
ATOM 702 O O . PRO A 1 93 ? 16.077 -6.252 17.701 1.00 40.75 93 PRO A O 1
ATOM 705 N N . VAL A 1 94 ? 15.013 -5.340 15.944 1.00 47.84 94 VAL A N 1
ATOM 706 C CA . VAL A 1 94 ? 16.149 -5.417 15.006 1.00 47.84 94 VAL A CA 1
ATOM 707 C C . VAL A 1 94 ? 17.025 -4.145 15.108 1.00 47.84 94 VAL A C 1
ATOM 709 O O . VAL A 1 94 ? 16.465 -3.047 15.170 1.00 47.84 94 VAL A O 1
ATOM 712 N N . PRO A 1 95 ? 18.375 -4.252 15.111 1.00 42.47 95 PRO A N 1
ATOM 713 C CA . PRO A 1 95 ? 19.319 -3.117 15.085 1.00 42.47 95 PRO A CA 1
ATOM 714 C C . PRO A 1 95 ? 19.312 -2.345 13.738 1.00 42.47 95 PRO A C 1
ATOM 716 O O . PRO A 1 95 ? 18.620 -2.753 12.805 1.00 42.47 95 PRO A O 1
ATOM 719 N N . PRO A 1 96 ? 20.052 -1.221 13.583 1.00 54.03 96 PRO A N 1
ATOM 720 C CA . PRO A 1 96 ? 19.873 -0.312 12.452 1.00 54.03 96 PRO A CA 1
ATOM 721 C C . PRO A 1 96 ? 20.441 -0.880 11.142 1.00 54.03 96 PRO A C 1
ATOM 723 O O . PRO A 1 96 ? 21.634 -1.145 11.033 1.00 54.03 96 PRO A O 1
ATOM 726 N N . GLY A 1 97 ? 19.574 -0.988 10.130 1.00 68.44 97 GLY A N 1
ATOM 727 C CA . GLY A 1 97 ? 19.930 -1.303 8.744 1.00 68.44 97 GLY A CA 1
ATOM 728 C C . GLY A 1 97 ? 19.132 -2.481 8.190 1.00 68.44 97 GLY A C 1
ATOM 729 O O . GLY A 1 97 ? 19.559 -3.626 8.281 1.00 68.44 97 GLY A O 1
ATOM 730 N N . TYR A 1 98 ? 17.969 -2.217 7.590 1.00 82.69 98 TYR A N 1
ATOM 731 C CA . TYR A 1 98 ? 17.223 -3.252 6.873 1.00 82.69 98 TYR A CA 1
ATOM 732 C C . TYR A 1 98 ? 18.005 -3.709 5.632 1.00 82.69 98 TYR A C 1
ATOM 734 O O . TYR A 1 98 ? 18.404 -2.880 4.814 1.00 82.69 98 TYR A O 1
ATOM 742 N N . ASN A 1 99 ? 18.163 -5.023 5.437 1.00 90.75 99 ASN A N 1
ATOM 743 C CA . ASN A 1 99 ? 18.608 -5.566 4.152 1.00 90.75 99 ASN A CA 1
ATOM 744 C C . ASN A 1 99 ? 17.455 -5.457 3.142 1.00 90.75 99 ASN A C 1
ATOM 746 O O . ASN A 1 99 ? 16.635 -6.366 3.005 1.00 90.75 99 ASN A O 1
ATOM 750 N N . ILE A 1 100 ? 17.377 -4.314 2.460 1.00 95.19 100 ILE A N 1
ATOM 751 C CA . ILE A 1 100 ? 16.278 -3.999 1.542 1.00 95.19 100 ILE A CA 1
ATOM 752 C C . ILE A 1 100 ? 16.189 -5.003 0.393 1.00 95.19 100 ILE A C 1
ATOM 754 O O . ILE A 1 100 ? 15.084 -5.427 0.070 1.00 95.19 100 ILE A O 1
ATOM 758 N N . SER A 1 101 ? 17.314 -5.461 -0.163 1.00 94.38 101 SER A N 1
ATOM 759 C CA . SER A 1 101 ? 17.306 -6.472 -1.232 1.00 94.38 101 SER A CA 1
ATOM 760 C C . SER A 1 101 ? 16.707 -7.813 -0.809 1.00 94.38 101 SER A C 1
ATOM 762 O O . SER A 1 101 ? 16.138 -8.502 -1.645 1.00 94.38 101 SER A O 1
ATOM 764 N N . ALA A 1 102 ? 16.796 -8.182 0.472 1.00 93.94 102 ALA A N 1
ATOM 765 C CA . ALA A 1 102 ? 16.166 -9.404 0.977 1.00 93.94 102 ALA A CA 1
ATOM 766 C C . ALA A 1 102 ? 14.670 -9.223 1.300 1.00 93.94 102 ALA A C 1
ATOM 768 O O . ALA A 1 102 ? 13.919 -10.196 1.356 1.00 93.94 102 ALA A O 1
ATOM 769 N N . LEU A 1 103 ? 14.230 -7.986 1.550 1.00 96.19 103 LEU A N 1
ATOM 770 C CA . LEU A 1 103 ? 12.880 -7.694 2.037 1.00 96.19 103 LEU A CA 1
ATOM 771 C C . LEU A 1 103 ? 11.936 -7.176 0.957 1.00 96.19 103 LEU A C 1
ATOM 773 O O . LEU A 1 103 ? 10.727 -7.374 1.085 1.00 96.19 103 LEU A O 1
ATOM 777 N N . VAL A 1 104 ? 12.458 -6.514 -0.074 1.00 98.44 104 VAL A N 1
ATOM 778 C CA . VAL A 1 104 ? 11.666 -5.757 -1.045 1.00 98.44 104 VAL A CA 1
ATOM 779 C C . VAL A 1 104 ? 12.002 -6.184 -2.467 1.00 98.44 104 VAL A C 1
ATOM 781 O O . VAL A 1 104 ? 13.159 -6.160 -2.874 1.00 98.44 104 VAL A O 1
ATOM 784 N N . THR A 1 105 ? 10.959 -6.471 -3.241 1.00 98.81 105 THR A N 1
ATOM 785 C CA . THR A 1 105 ? 11.005 -6.550 -4.705 1.00 98.81 105 THR A CA 1
ATOM 786 C C . THR A 1 105 ? 10.205 -5.389 -5.270 1.00 98.81 105 THR A C 1
ATOM 788 O O . THR A 1 105 ? 9.099 -5.108 -4.798 1.00 98.81 105 THR A O 1
ATOM 791 N N . VAL A 1 106 ? 10.742 -4.708 -6.278 1.00 98.81 106 VAL A N 1
ATOM 792 C CA . VAL A 1 106 ? 9.991 -3.700 -7.032 1.00 98.81 106 VAL A CA 1
ATOM 793 C C . VAL A 1 106 ? 9.231 -4.401 -8.148 1.00 98.81 106 VAL A C 1
ATOM 795 O O . VAL A 1 106 ? 9.825 -5.119 -8.943 1.00 98.81 106 VAL A O 1
ATOM 798 N N . ALA A 1 107 ? 7.923 -4.194 -8.215 1.00 98.69 107 ALA A N 1
ATOM 799 C CA . ALA A 1 107 ? 7.065 -4.730 -9.259 1.00 98.69 107 ALA A CA 1
ATOM 800 C C . ALA A 1 107 ? 6.482 -3.583 -10.085 1.00 98.69 107 ALA A C 1
ATOM 802 O O . ALA A 1 107 ? 5.995 -2.590 -9.539 1.00 98.69 107 ALA A O 1
ATOM 803 N N . THR A 1 108 ? 6.516 -3.735 -11.403 1.00 98.12 108 THR A N 1
ATOM 804 C CA . THR A 1 108 ? 5.943 -2.770 -12.336 1.00 98.12 108 THR A CA 1
ATOM 805 C C . THR A 1 108 ? 5.314 -3.468 -13.533 1.00 98.12 108 THR A C 1
ATOM 807 O O . THR A 1 108 ? 5.519 -4.661 -13.781 1.00 98.12 108 THR A O 1
ATOM 810 N N . LYS A 1 109 ? 4.528 -2.702 -14.282 1.00 96.50 109 LYS A N 1
ATOM 811 C CA . LYS A 1 109 ? 3.880 -3.130 -15.512 1.00 96.50 109 LYS A CA 1
ATOM 812 C C . LYS A 1 109 ? 4.132 -2.090 -16.591 1.00 96.50 109 LYS A C 1
ATOM 814 O O . LYS A 1 109 ? 3.919 -0.906 -16.345 1.00 96.50 109 LYS A O 1
ATOM 819 N N . THR A 1 110 ? 4.487 -2.532 -17.794 1.00 96.44 110 THR A N 1
ATOM 820 C CA . THR A 1 110 ? 4.677 -1.646 -18.952 1.00 96.44 110 THR A CA 1
ATOM 821 C C . THR A 1 110 ? 3.775 -2.009 -20.130 1.00 96.44 110 THR A C 1
ATOM 823 O O . THR A 1 110 ? 3.204 -3.097 -20.175 1.00 96.44 110 THR A O 1
ATOM 826 N N . PHE A 1 111 ? 3.598 -1.061 -21.053 1.00 96.00 111 PHE A N 1
ATOM 827 C CA . PHE A 1 111 ? 2.939 -1.246 -22.348 1.00 96.00 111 PHE A CA 1
ATOM 828 C C . PHE A 1 111 ? 3.449 -0.212 -23.342 1.00 96.00 111 PHE A C 1
ATOM 830 O O . PHE A 1 111 ? 3.050 0.947 -23.268 1.00 96.00 111 PHE A O 1
ATOM 837 N N . LEU A 1 112 ? 4.303 -0.628 -24.278 1.00 95.69 112 LEU A N 1
ATOM 838 C CA . LEU A 1 112 ? 4.840 0.223 -25.348 1.00 95.69 112 LEU A CA 1
ATOM 839 C C . LEU A 1 112 ? 5.635 1.457 -24.852 1.00 95.69 112 LEU A C 1
ATOM 841 O O . LEU A 1 112 ? 5.775 2.422 -25.597 1.00 95.69 112 LEU A O 1
ATOM 845 N N . ARG A 1 113 ? 6.148 1.450 -23.609 1.00 95.38 113 ARG A N 1
ATOM 846 C CA . ARG A 1 113 ? 6.837 2.592 -22.961 1.00 95.38 113 ARG A CA 1
ATOM 847 C C . ARG A 1 113 ? 8.262 2.252 -22.498 1.00 95.38 113 ARG A C 1
ATOM 849 O O . ARG A 1 113 ? 8.642 2.525 -21.359 1.00 95.38 113 ARG A O 1
ATOM 856 N N . TYR A 1 114 ? 9.067 1.632 -23.363 1.00 97.00 114 TYR A N 1
ATOM 857 C CA . TYR A 1 114 ? 10.423 1.188 -23.000 1.00 97.00 114 TYR A CA 1
ATOM 858 C C . TYR A 1 114 ? 11.376 2.324 -22.627 1.00 97.00 114 TYR A C 1
ATOM 860 O O . TYR A 1 114 ? 12.234 2.131 -21.768 1.00 97.00 114 TYR A O 1
ATOM 868 N N . ASP A 1 115 ? 11.222 3.511 -23.214 1.00 96.88 115 ASP A N 1
ATOM 869 C CA . ASP A 1 115 ? 11.998 4.696 -22.841 1.00 96.88 115 ASP A CA 1
ATOM 870 C C . ASP A 1 115 ? 11.775 5.064 -21.364 1.00 96.88 115 ASP A C 1
ATOM 872 O O . ASP A 1 115 ? 12.733 5.299 -20.622 1.00 96.88 115 ASP A O 1
ATOM 876 N N . LYS A 1 116 ? 10.513 5.032 -20.915 1.00 97.69 116 LYS A N 1
ATOM 877 C CA . LYS A 1 116 ? 10.125 5.281 -19.522 1.00 97.69 116 LYS A CA 1
ATOM 878 C C . LYS A 1 116 ? 10.615 4.171 -18.608 1.00 97.69 116 LYS A C 1
ATOM 880 O O . LYS A 1 116 ? 11.331 4.453 -17.647 1.00 97.69 116 LYS A O 1
ATOM 885 N N . LEU A 1 117 ? 10.349 2.918 -18.977 1.00 98.00 117 LEU A N 1
ATOM 886 C CA . LEU A 1 117 ? 10.749 1.755 -18.193 1.00 98.00 117 LEU A CA 1
ATOM 887 C C . LEU A 1 117 ? 12.270 1.683 -17.988 1.00 98.00 117 LEU A C 1
ATOM 889 O O . LEU A 1 117 ? 12.732 1.403 -16.882 1.00 98.00 117 LEU A O 1
ATOM 893 N N . ARG A 1 118 ? 13.073 1.972 -19.020 1.00 97.88 118 ARG A N 1
ATOM 894 C CA . ARG A 1 118 ? 14.539 2.040 -18.892 1.00 97.88 118 ARG A CA 1
ATOM 895 C C . ARG A 1 118 ? 14.959 3.163 -17.941 1.00 97.88 118 ARG A C 1
ATOM 897 O O . ARG A 1 118 ? 15.871 2.955 -17.141 1.00 97.88 118 ARG A O 1
ATOM 904 N N . GLY A 1 119 ? 14.270 4.307 -17.968 1.00 98.06 119 GLY A N 1
ATOM 905 C CA . GLY A 1 119 ? 14.444 5.391 -16.999 1.00 98.06 119 GLY A CA 1
ATOM 906 C C . GLY A 1 119 ? 14.153 4.956 -15.558 1.00 98.06 119 GLY A C 1
ATOM 907 O O . GLY A 1 119 ? 14.983 5.183 -14.671 1.00 98.06 119 GLY A O 1
ATOM 908 N N . LEU A 1 120 ? 13.031 4.263 -15.332 1.00 98.31 120 LEU A N 1
ATOM 909 C CA . LEU A 1 120 ? 12.689 3.677 -14.034 1.00 98.31 120 LEU A CA 1
ATOM 910 C C . LEU A 1 120 ? 13.791 2.720 -13.563 1.00 98.31 120 LEU A C 1
ATOM 912 O O . LEU A 1 120 ? 14.349 2.926 -12.484 1.00 98.31 120 LEU A O 1
ATOM 916 N N . ILE A 1 121 ? 14.151 1.723 -14.378 1.00 98.44 121 ILE A N 1
ATOM 917 C CA . ILE A 1 121 ? 15.166 0.709 -14.044 1.00 98.44 121 ILE A CA 1
ATOM 918 C C . ILE A 1 121 ? 16.505 1.369 -13.699 1.00 98.44 121 ILE A C 1
ATOM 920 O O . ILE A 1 121 ? 17.093 1.058 -12.661 1.00 98.44 121 ILE A O 1
ATOM 924 N N . ALA A 1 122 ? 16.974 2.309 -14.525 1.00 98.19 122 ALA A N 1
ATOM 925 C CA . ALA A 1 122 ? 18.228 3.020 -14.291 1.00 98.19 122 ALA A CA 1
ATOM 926 C C . ALA A 1 122 ? 18.197 3.805 -12.970 1.00 98.19 122 ALA A C 1
ATOM 928 O O . ALA A 1 122 ? 19.156 3.768 -12.194 1.00 98.19 122 ALA A O 1
ATOM 929 N N . SER A 1 123 ? 17.079 4.476 -12.677 1.00 98.44 123 SER A N 1
ATOM 930 C CA . SER A 1 123 ? 16.921 5.220 -11.427 1.00 98.44 123 SER A CA 1
ATOM 931 C C . SER A 1 123 ? 16.873 4.302 -10.201 1.00 98.44 123 SER A C 1
ATOM 933 O O . SER A 1 123 ? 17.522 4.611 -9.204 1.00 98.44 123 SER A O 1
ATOM 935 N N . ILE A 1 124 ? 16.200 3.146 -10.275 1.00 98.31 124 ILE A N 1
ATOM 936 C CA . ILE A 1 124 ? 16.207 2.147 -9.195 1.00 98.31 124 ILE A CA 1
ATOM 937 C C . ILE A 1 124 ? 17.633 1.651 -8.970 1.00 98.31 124 ILE A C 1
ATOM 939 O O . ILE A 1 124 ? 18.113 1.685 -7.842 1.00 98.31 124 ILE A O 1
ATOM 943 N N . ARG A 1 125 ? 18.344 1.250 -10.031 1.00 96.94 125 ARG A N 1
ATOM 944 C CA . ARG A 1 125 ? 19.712 0.714 -9.934 1.00 96.94 125 ARG A CA 1
ATOM 945 C C . ARG A 1 125 ? 20.702 1.708 -9.332 1.00 96.94 125 ARG A C 1
ATOM 947 O O . ARG A 1 125 ? 21.607 1.286 -8.621 1.00 96.94 125 ARG A O 1
ATOM 954 N N . ARG A 1 126 ? 20.497 3.013 -9.541 1.00 96.94 126 ARG A N 1
ATOM 955 C CA . ARG A 1 126 ? 21.310 4.072 -8.922 1.00 96.94 126 ARG A CA 1
ATOM 956 C C . ARG A 1 126 ? 21.245 4.072 -7.390 1.00 96.94 126 ARG A C 1
ATOM 958 O O . ARG A 1 126 ? 22.245 4.396 -6.758 1.00 96.94 126 ARG A O 1
ATOM 965 N N . PHE A 1 127 ? 20.092 3.760 -6.796 1.00 95.94 127 PHE A N 1
ATOM 966 C CA . PHE A 1 127 ? 19.892 3.828 -5.339 1.00 95.94 127 PHE A CA 1
ATOM 967 C C . PHE A 1 127 ? 19.816 2.449 -4.670 1.00 95.94 127 PHE A C 1
ATOM 969 O O . PHE A 1 127 ? 20.170 2.314 -3.504 1.00 95.94 127 PHE A O 1
ATOM 976 N N . TYR A 1 128 ? 19.380 1.434 -5.415 1.00 96.75 128 TYR A N 1
ATOM 977 C CA . TYR A 1 128 ? 19.095 0.074 -4.963 1.00 96.75 128 TYR A CA 1
ATOM 978 C C . TYR A 1 128 ? 19.606 -0.951 -5.997 1.00 96.75 128 TYR A C 1
ATOM 980 O O . TYR A 1 128 ? 18.815 -1.609 -6.683 1.00 96.75 128 TYR A O 1
ATOM 988 N N . PRO A 1 129 ? 20.937 -1.090 -6.155 1.00 96.06 129 PRO A N 1
ATOM 989 C CA . PRO A 1 129 ? 21.537 -1.875 -7.237 1.00 96.06 129 PRO A CA 1
ATOM 990 C C . PRO A 1 129 ? 21.199 -3.372 -7.181 1.00 96.06 129 PRO A C 1
ATOM 992 O O . PRO A 1 129 ? 21.087 -4.000 -8.230 1.00 96.06 129 PRO A O 1
ATOM 995 N N . SER A 1 130 ? 20.986 -3.924 -5.983 1.00 95.62 130 SER A N 1
ATOM 996 C CA . SER A 1 130 ? 20.731 -5.352 -5.738 1.00 95.62 130 SER A CA 1
ATOM 997 C C . SER A 1 130 ? 19.256 -5.718 -5.535 1.00 95.62 130 SER A C 1
ATOM 999 O O . SER A 1 130 ? 18.945 -6.883 -5.307 1.00 95.62 130 SER A O 1
ATOM 1001 N N . VAL A 1 131 ? 18.332 -4.751 -5.575 1.00 97.81 131 VAL A N 1
ATOM 1002 C CA . VAL A 1 131 ? 16.895 -5.032 -5.412 1.00 97.81 131 VAL A CA 1
ATOM 1003 C C . VAL A 1 131 ? 16.342 -5.674 -6.682 1.00 97.81 131 VAL A C 1
ATOM 1005 O O . VAL A 1 131 ? 16.545 -5.153 -7.781 1.00 97.81 131 VAL A O 1
ATOM 1008 N N . THR A 1 132 ? 15.605 -6.774 -6.542 1.00 98.75 132 THR A N 1
ATOM 1009 C CA . THR A 1 132 ? 14.928 -7.410 -7.676 1.00 98.75 132 THR A CA 1
ATOM 1010 C C . THR A 1 132 ? 13.846 -6.497 -8.250 1.00 98.75 132 THR A C 1
ATOM 1012 O O . THR A 1 132 ? 13.078 -5.878 -7.510 1.00 98.75 132 THR A O 1
ATOM 1015 N N . ILE A 1 133 ? 13.801 -6.403 -9.579 1.00 98.81 133 ILE A N 1
ATOM 1016 C CA . ILE A 1 133 ? 12.772 -5.695 -10.341 1.00 98.81 133 ILE A CA 1
ATOM 1017 C C . ILE A 1 133 ? 12.029 -6.737 -11.174 1.00 98.81 133 ILE A C 1
ATOM 1019 O O . ILE A 1 133 ? 12.639 -7.407 -12.003 1.00 98.81 133 ILE A O 1
ATOM 1023 N N . VAL A 1 134 ? 10.721 -6.843 -10.972 1.00 98.81 134 VAL A N 1
ATOM 1024 C CA . VAL A 1 134 ? 9.820 -7.672 -11.773 1.00 98.81 134 VAL A CA 1
ATOM 1025 C C . VAL A 1 134 ? 9.021 -6.765 -12.702 1.00 98.81 134 VAL A C 1
ATOM 1027 O O . VAL A 1 134 ? 8.332 -5.848 -12.248 1.00 98.81 134 VAL A O 1
ATOM 1030 N N . VAL A 1 135 ? 9.087 -7.038 -14.002 1.00 98.69 135 VAL A N 1
ATOM 1031 C CA . VAL A 1 135 ? 8.358 -6.311 -15.044 1.00 98.69 135 VAL A CA 1
ATOM 1032 C C . VAL A 1 135 ? 7.357 -7.251 -15.703 1.00 98.69 135 VAL A C 1
ATOM 1034 O O . VAL A 1 135 ? 7.752 -8.234 -16.326 1.00 98.69 135 VAL A O 1
ATOM 1037 N N . ALA A 1 136 ? 6.068 -6.927 -15.612 1.00 98.19 136 ALA A N 1
ATOM 1038 C CA . ALA A 1 136 ? 5.038 -7.526 -16.457 1.00 98.19 136 ALA A CA 1
ATOM 1039 C C . ALA A 1 136 ? 4.820 -6.671 -17.714 1.00 98.19 136 ALA A C 1
ATOM 1041 O O . ALA A 1 136 ? 4.616 -5.460 -17.623 1.00 98.19 136 ALA A O 1
ATOM 1042 N N . ASP A 1 137 ? 4.845 -7.292 -18.885 1.00 98.00 137 ASP A N 1
ATOM 1043 C CA . ASP A 1 137 ? 4.855 -6.584 -20.162 1.00 98.00 137 ASP A CA 1
ATOM 1044 C C . ASP A 1 137 ? 3.816 -7.155 -21.125 1.00 98.00 137 ASP A C 1
ATOM 1046 O O . ASP A 1 137 ? 3.913 -8.304 -21.553 1.00 98.00 137 ASP A O 1
ATOM 1050 N N . ASP A 1 138 ? 2.810 -6.347 -21.465 1.00 96.69 138 ASP A N 1
ATOM 1051 C CA . ASP A 1 138 ? 1.759 -6.700 -22.425 1.00 96.69 138 ASP A CA 1
ATOM 1052 C C . ASP A 1 138 ? 1.897 -5.961 -23.769 1.00 96.69 138 ASP A C 1
ATOM 1054 O O . ASP A 1 138 ? 0.908 -5.757 -24.483 1.00 96.69 138 ASP A O 1
ATOM 1058 N N . SER A 1 139 ? 3.120 -5.556 -24.129 1.00 96.88 139 SER A N 1
ATOM 1059 C CA . SER A 1 139 ? 3.457 -4.928 -25.414 1.00 96.88 139 SER A CA 1
ATOM 1060 C C . SER A 1 139 ? 3.306 -5.889 -26.598 1.00 96.88 139 SER A C 1
ATOM 1062 O O . SER A 1 139 ? 3.525 -7.090 -26.484 1.00 96.88 139 SER A O 1
ATOM 1064 N N . GLN A 1 140 ? 2.956 -5.361 -27.778 1.00 95.62 140 GLN A N 1
ATOM 1065 C CA . GLN A 1 140 ? 2.749 -6.195 -28.974 1.00 95.62 140 GLN A CA 1
ATOM 1066 C C . GLN A 1 140 ? 4.049 -6.822 -29.482 1.00 95.62 140 GLN A C 1
ATOM 1068 O O . GLN A 1 140 ? 4.057 -7.946 -29.976 1.00 95.62 140 GLN A O 1
ATOM 1073 N N . ARG A 1 141 ? 5.136 -6.052 -29.408 1.00 96.00 141 ARG A N 1
ATOM 1074 C CA . ARG A 1 141 ? 6.477 -6.436 -29.845 1.00 96.00 141 ARG A CA 1
ATOM 1075 C C . ARG A 1 141 ? 7.439 -6.129 -28.703 1.00 96.00 141 ARG A C 1
ATOM 1077 O O . ARG A 1 141 ? 7.938 -5.006 -28.654 1.00 96.00 141 ARG A O 1
ATOM 1084 N N . PRO A 1 142 ? 7.615 -7.055 -27.746 1.00 94.88 142 PRO A N 1
ATOM 1085 C CA . PRO A 1 142 ? 8.419 -6.754 -26.583 1.00 94.88 142 PRO A CA 1
ATOM 1086 C C . PRO A 1 142 ? 9.899 -6.551 -26.921 1.00 94.88 142 PRO A C 1
ATOM 1088 O O . PRO A 1 142 ? 10.480 -7.349 -27.657 1.00 94.88 142 PRO A O 1
ATOM 1091 N N . GLU A 1 143 ? 10.517 -5.500 -26.383 1.00 94.69 143 GLU A N 1
ATOM 1092 C CA . GLU A 1 143 ? 11.969 -5.320 -26.450 1.00 94.69 143 GLU A CA 1
ATOM 1093 C C . GLU A 1 143 ? 12.650 -6.236 -25.423 1.00 94.69 143 GLU A C 1
ATOM 1095 O O . GLU A 1 143 ? 12.189 -6.308 -24.280 1.00 94.69 143 GLU A O 1
ATOM 1100 N N . PRO A 1 144 ? 13.770 -6.897 -25.768 1.00 90.69 144 PRO A N 1
ATOM 1101 C CA . PRO A 1 144 ? 14.545 -7.648 -24.792 1.00 90.69 144 PRO A CA 1
ATOM 1102 C C . PRO A 1 144 ? 15.011 -6.747 -23.640 1.00 90.69 144 PRO A C 1
ATOM 1104 O O . PRO A 1 144 ? 15.697 -5.737 -23.847 1.00 90.69 144 PRO A O 1
ATOM 1107 N N . LEU A 1 145 ? 14.656 -7.132 -22.414 1.00 91.94 145 LEU A N 1
ATOM 1108 C CA . LEU A 1 145 ? 15.146 -6.516 -21.187 1.00 91.94 145 LEU A CA 1
ATOM 1109 C C . LEU A 1 145 ? 15.966 -7.537 -20.404 1.00 91.94 145 LEU A C 1
ATOM 1111 O O . LEU A 1 145 ? 15.453 -8.554 -19.948 1.00 91.94 145 LEU A O 1
ATOM 1115 N N . SER A 1 146 ? 17.251 -7.246 -20.231 1.00 90.50 146 SER A N 1
ATOM 1116 C CA . SER A 1 146 ? 18.179 -8.075 -19.465 1.00 90.50 146 SER A CA 1
ATOM 1117 C C . SER A 1 146 ? 19.022 -7.209 -18.542 1.00 90.50 146 SER A C 1
ATOM 1119 O O . SER A 1 146 ? 19.424 -6.103 -18.907 1.00 90.50 146 SER A O 1
ATOM 1121 N N . GLY A 1 147 ? 19.333 -7.724 -17.360 1.00 91.88 147 GLY A N 1
ATOM 1122 C CA . GLY A 1 147 ? 20.201 -7.055 -16.404 1.00 91.88 147 GLY A CA 1
ATOM 1123 C C . GLY A 1 147 ? 20.250 -7.802 -15.074 1.00 91.88 147 GLY A C 1
ATOM 1124 O O . GLY A 1 147 ? 19.461 -8.722 -14.854 1.00 91.88 147 GLY A O 1
ATOM 1125 N N . PRO A 1 148 ? 21.159 -7.416 -14.167 1.00 93.19 148 PRO A N 1
ATOM 1126 C CA . PRO A 1 148 ? 21.220 -8.017 -12.842 1.00 93.19 148 PRO A CA 1
ATOM 1127 C C . PRO A 1 148 ? 19.907 -7.772 -12.094 1.00 93.19 148 PRO A C 1
ATOM 1129 O O . PRO A 1 148 ? 19.373 -6.657 -12.120 1.00 93.19 148 PRO A O 1
ATOM 1132 N N . HIS A 1 149 ? 19.401 -8.811 -11.423 1.00 96.88 149 HIS A N 1
ATOM 1133 C CA . HIS A 1 149 ? 18.179 -8.773 -10.609 1.00 96.88 149 HIS A CA 1
ATOM 1134 C C . HIS A 1 149 ? 16.958 -8.197 -11.353 1.00 96.88 149 HIS A C 1
ATOM 1136 O O . HIS A 1 149 ? 16.163 -7.460 -10.766 1.00 96.88 149 HIS A O 1
ATOM 1142 N N . LEU A 1 150 ? 16.852 -8.445 -12.660 1.00 98.19 150 LEU A N 1
ATOM 1143 C CA . LEU A 1 150 ? 15.738 -8.008 -13.496 1.00 98.19 150 LEU A CA 1
ATOM 1144 C C . LEU A 1 150 ? 15.030 -9.236 -14.063 1.00 98.19 150 LEU A C 1
ATOM 1146 O O . LEU A 1 150 ? 15.646 -10.037 -14.761 1.00 98.19 150 LEU A O 1
ATOM 1150 N N . GLU A 1 151 ? 13.740 -9.347 -13.785 1.00 98.25 151 GLU A N 1
ATOM 1151 C CA . GLU A 1 151 ? 12.881 -10.404 -14.302 1.00 98.25 151 GLU A CA 1
ATOM 1152 C C . GLU A 1 151 ? 11.818 -9.787 -15.213 1.00 98.25 151 GLU A C 1
ATOM 1154 O O . GLU A 1 151 ? 11.089 -8.875 -14.813 1.00 98.25 151 GLU A O 1
ATOM 1159 N N . HIS A 1 152 ? 11.733 -10.271 -16.451 1.00 98.06 152 HIS A N 1
ATOM 1160 C CA . HIS A 1 152 ? 10.839 -9.742 -17.479 1.00 98.06 152 HIS A CA 1
ATOM 1161 C C . HIS A 1 152 ? 9.856 -10.826 -17.916 1.00 98.06 152 HIS A C 1
ATOM 1163 O O . HIS A 1 152 ? 10.248 -11.835 -18.498 1.00 98.06 152 HIS A O 1
ATOM 1169 N N . TYR A 1 153 ? 8.575 -10.618 -17.619 1.00 97.94 153 TYR A N 1
ATOM 1170 C CA . TYR A 1 153 ? 7.501 -11.564 -17.900 1.00 97.94 153 TYR A CA 1
ATOM 1171 C C . TYR A 1 153 ? 6.570 -11.010 -18.973 1.00 97.94 153 TYR A C 1
ATOM 1173 O O . TYR A 1 153 ? 5.974 -9.942 -18.814 1.00 97.94 153 TYR A O 1
ATOM 1181 N N . LEU A 1 154 ? 6.419 -11.770 -20.056 1.00 97.44 154 LEU A N 1
ATOM 1182 C CA . LEU A 1 154 ? 5.595 -11.389 -21.197 1.00 97.44 154 LEU A CA 1
ATOM 1183 C C . LEU A 1 154 ? 4.147 -11.847 -21.026 1.00 97.44 154 LEU A C 1
ATOM 1185 O O . LEU A 1 154 ? 3.857 -12.924 -20.504 1.00 97.44 154 LEU A O 1
ATOM 1189 N N . MET A 1 155 ? 3.232 -11.025 -21.521 1.00 96.06 155 MET A N 1
ATOM 1190 C CA . MET A 1 155 ? 1.794 -11.245 -21.489 1.00 96.06 155 MET A CA 1
ATOM 1191 C C . MET A 1 155 ? 1.190 -11.146 -22.891 1.00 96.06 155 MET A C 1
ATOM 1193 O O . MET A 1 155 ? 1.757 -10.493 -23.767 1.00 96.06 155 MET A O 1
ATOM 1197 N N . PRO A 1 156 ? -0.013 -11.711 -23.112 1.00 96.12 156 PRO A N 1
ATOM 1198 C CA . PRO A 1 156 ? -0.777 -11.431 -24.321 1.00 96.12 156 PRO A CA 1
ATOM 1199 C C . PRO A 1 156 ? -0.978 -9.925 -24.522 1.00 96.12 156 PRO A C 1
ATOM 1201 O O . PRO A 1 156 ? -1.253 -9.201 -23.563 1.00 96.12 156 PRO A O 1
ATOM 1204 N N . PHE A 1 157 ? -0.896 -9.475 -25.774 1.00 96.56 157 PHE A N 1
ATOM 1205 C CA . PHE A 1 157 ? -0.978 -8.061 -26.131 1.00 96.56 157 PHE A CA 1
ATOM 1206 C C . PHE A 1 157 ? -2.180 -7.347 -25.492 1.00 96.56 157 PHE A C 1
ATOM 1208 O O . PHE A 1 157 ? -3.334 -7.760 -25.644 1.00 96.56 157 PHE A O 1
ATOM 1215 N N . GLY A 1 158 ? -1.904 -6.249 -24.785 1.00 93.50 158 GLY A N 1
ATOM 1216 C CA . GLY A 1 158 ? -2.917 -5.385 -24.185 1.00 93.50 158 GLY A CA 1
ATOM 1217 C C . GLY A 1 158 ? -3.822 -6.093 -23.175 1.00 93.50 158 GLY A C 1
ATOM 1218 O O . GLY A 1 158 ? -4.988 -5.701 -23.027 1.00 93.50 158 GLY A O 1
ATOM 1219 N N . LYS A 1 159 ? -3.343 -7.151 -22.503 1.00 94.44 159 LYS A N 1
ATOM 1220 C CA . LYS A 1 159 ? -4.122 -7.893 -21.499 1.00 94.44 159 LYS A CA 1
ATOM 1221 C C . LYS A 1 159 ? -4.671 -6.969 -20.407 1.00 94.44 159 LYS A C 1
ATOM 1223 O O . LYS A 1 159 ? -5.800 -7.185 -19.965 1.00 94.44 159 LYS A O 1
ATOM 1228 N N . GLY A 1 160 ? -3.950 -5.903 -20.061 1.00 92.25 160 GLY A N 1
ATOM 1229 C CA . GLY A 1 160 ? -4.442 -4.815 -19.222 1.00 92.25 160 GLY A CA 1
ATOM 1230 C C . GLY A 1 160 ? -3.675 -4.650 -17.914 1.00 92.25 160 GLY A C 1
ATOM 1231 O O . GLY A 1 160 ? -2.910 -5.514 -17.485 1.00 92.25 160 GLY A O 1
ATOM 1232 N N . TRP A 1 161 ? -3.906 -3.510 -17.265 1.00 90.56 161 TRP A N 1
ATOM 1233 C CA . TRP A 1 161 ? -3.113 -3.049 -16.126 1.00 90.56 161 TRP A CA 1
ATOM 1234 C C . TRP A 1 161 ? -3.210 -3.967 -14.902 1.00 90.56 161 TRP A C 1
ATOM 1236 O O . TRP A 1 161 ? -2.186 -4.437 -14.411 1.00 90.56 161 TRP A O 1
ATOM 1246 N N . PHE A 1 162 ? -4.422 -4.308 -14.452 1.00 93.25 162 PHE A N 1
ATOM 1247 C CA . PHE A 1 162 ? -4.595 -5.191 -13.293 1.00 93.25 162 PHE A CA 1
ATOM 1248 C C . PHE A 1 162 ? -4.150 -6.631 -13.545 1.00 93.25 162 PHE A C 1
ATOM 1250 O O . PHE A 1 162 ? -3.603 -7.266 -12.647 1.00 93.25 162 PHE A O 1
ATOM 1257 N N . ALA A 1 163 ? -4.320 -7.140 -14.769 1.00 95.12 163 ALA A N 1
ATOM 1258 C CA . ALA A 1 163 ? -3.793 -8.451 -15.131 1.00 95.12 163 ALA A CA 1
ATOM 1259 C C . ALA A 1 163 ? -2.258 -8.476 -15.033 1.00 95.12 163 ALA A C 1
ATOM 1261 O O . ALA A 1 163 ? -1.700 -9.420 -14.476 1.00 95.12 163 ALA A O 1
ATOM 1262 N N . GLY A 1 164 ? -1.584 -7.424 -15.510 1.00 96.19 164 GLY A N 1
ATOM 1263 C CA . GLY A 1 164 ? -0.131 -7.305 -15.383 1.00 96.19 164 GLY A CA 1
ATOM 1264 C C . GLY A 1 164 ? 0.332 -7.090 -13.948 1.00 96.19 164 GLY A C 1
ATOM 1265 O O . GLY A 1 164 ? 1.324 -7.683 -13.536 1.00 96.19 164 GLY A O 1
ATOM 1266 N N . ARG A 1 165 ? -0.433 -6.348 -13.141 1.00 95.75 165 ARG A N 1
ATOM 1267 C CA . ARG A 1 165 ? -0.176 -6.227 -11.703 1.00 95.75 165 ARG A CA 1
ATOM 1268 C C . ARG A 1 165 ? -0.250 -7.574 -10.988 1.00 95.75 165 ARG A C 1
ATOM 1270 O O . ARG A 1 165 ? 0.668 -7.901 -10.241 1.00 95.75 165 A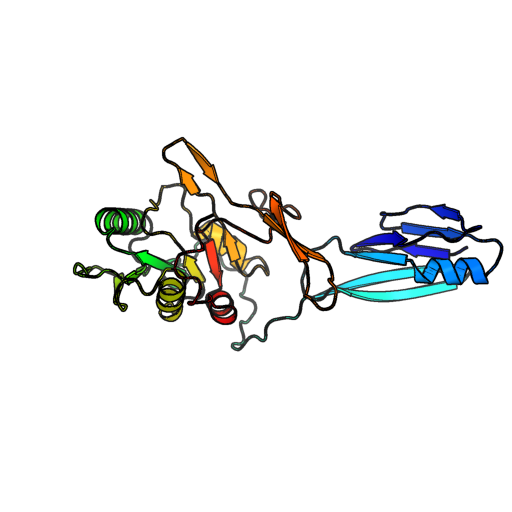RG A O 1
ATOM 1277 N N . ASN A 1 166 ? -1.290 -8.370 -11.245 1.00 96.56 166 ASN A N 1
ATOM 1278 C CA . ASN A 1 166 ? -1.396 -9.722 -10.693 1.00 96.56 166 ASN A CA 1
ATOM 1279 C C . ASN A 1 166 ? -0.208 -10.595 -11.110 1.00 96.56 166 ASN A C 1
ATOM 1281 O O . ASN A 1 166 ? 0.373 -11.261 -10.255 1.00 96.56 166 ASN A O 1
ATOM 1285 N N . LEU A 1 167 ? 0.177 -10.567 -12.395 1.00 97.88 167 LEU A N 1
ATOM 1286 C CA . LEU A 1 167 ? 1.334 -11.321 -12.875 1.00 97.88 167 LEU A CA 1
ATOM 1287 C C . LEU A 1 167 ? 2.602 -10.893 -12.136 1.00 97.88 167 LEU A C 1
ATOM 1289 O O . LEU A 1 167 ? 3.218 -11.735 -11.495 1.00 97.88 167 LEU A O 1
ATOM 1293 N N . ALA A 1 168 ? 2.950 -9.606 -12.134 1.00 98.25 168 ALA A N 1
ATOM 1294 C CA . ALA A 1 168 ? 4.166 -9.132 -11.478 1.00 98.25 168 ALA A CA 1
ATOM 1295 C C . ALA A 1 168 ? 4.187 -9.492 -9.980 1.00 98.25 168 ALA A C 1
ATOM 1297 O O . ALA A 1 168 ? 5.156 -10.067 -9.492 1.00 98.25 168 ALA A O 1
ATOM 1298 N N . VAL A 1 169 ? 3.087 -9.251 -9.255 1.00 97.94 169 VAL A N 1
ATOM 1299 C CA . VAL A 1 169 ? 2.981 -9.589 -7.824 1.00 97.94 169 VAL A CA 1
ATOM 1300 C C . VAL A 1 169 ? 3.062 -11.102 -7.586 1.00 97.94 169 VAL A C 1
ATOM 1302 O O . VAL A 1 169 ? 3.603 -11.528 -6.566 1.00 97.94 169 VAL A O 1
ATOM 1305 N N . SER A 1 170 ? 2.572 -11.943 -8.501 1.00 97.44 170 SER A N 1
ATOM 1306 C CA . SER A 1 170 ? 2.668 -13.407 -8.370 1.00 97.44 170 SER A CA 1
ATOM 1307 C C . SER A 1 170 ? 4.105 -13.937 -8.442 1.00 97.44 170 SER A C 1
ATOM 1309 O O . SER A 1 170 ? 4.369 -14.995 -7.884 1.00 97.44 170 SER A O 1
ATOM 1311 N N . GLN A 1 171 ? 5.036 -13.179 -9.029 1.00 98.31 171 GLN A N 1
ATOM 1312 C CA . GLN A 1 171 ? 6.451 -13.565 -9.125 1.00 98.31 171 GLN A CA 1
ATOM 1313 C C . GLN A 1 171 ? 7.291 -13.070 -7.932 1.00 98.31 171 GLN A C 1
ATOM 1315 O O . GLN A 1 171 ? 8.397 -13.542 -7.705 1.00 98.31 171 GLN A O 1
ATOM 1320 N N . VAL A 1 172 ? 6.765 -12.154 -7.108 1.00 98.19 172 VAL A N 1
ATOM 1321 C CA . VAL A 1 172 ? 7.500 -11.602 -5.954 1.00 98.19 172 VAL A CA 1
ATOM 1322 C C . VAL A 1 172 ? 7.694 -12.632 -4.833 1.00 98.19 172 VAL A C 1
ATOM 1324 O O . VAL A 1 172 ? 6.736 -13.096 -4.224 1.00 98.19 172 VAL A O 1
ATOM 1327 N N . THR A 1 173 ? 8.927 -12.957 -4.468 1.00 94.31 173 THR A N 1
ATOM 1328 C CA . THR A 1 173 ? 9.203 -13.909 -3.370 1.00 94.31 173 THR A CA 1
ATOM 1329 C C . THR A 1 173 ? 9.532 -13.231 -2.040 1.00 94.31 173 THR A C 1
ATOM 1331 O O . THR A 1 173 ? 9.452 -13.860 -0.986 1.00 94.31 173 THR A O 1
ATOM 1334 N N . THR A 1 174 ? 9.863 -11.940 -2.061 1.00 96.62 174 THR A N 1
ATOM 1335 C CA . THR A 1 174 ? 10.220 -11.170 -0.864 1.00 96.62 174 THR A CA 1
ATOM 1336 C C . THR A 1 174 ? 9.005 -10.834 0.003 1.00 96.62 174 THR A C 1
ATOM 1338 O O . THR A 1 174 ? 7.867 -10.775 -0.472 1.00 96.62 174 THR A O 1
ATOM 1341 N N . LYS A 1 175 ? 9.255 -10.546 1.290 1.00 96.94 175 LYS A N 1
ATOM 1342 C CA . LYS A 1 175 ? 8.221 -10.194 2.285 1.00 96.94 175 LYS A CA 1
ATOM 1343 C C . LYS A 1 175 ? 7.341 -9.021 1.841 1.00 96.94 175 LYS A C 1
ATOM 1345 O O . LYS A 1 175 ? 6.135 -9.029 2.095 1.00 96.94 175 LYS A O 1
ATOM 1350 N N . TYR A 1 176 ? 7.940 -8.038 1.176 1.00 98.62 176 TYR A N 1
ATOM 1351 C CA . TYR A 1 176 ? 7.251 -6.863 0.668 1.00 98.62 176 TYR A CA 1
ATOM 1352 C C . TYR A 1 176 ? 7.406 -6.717 -0.842 1.00 98.62 176 TYR A C 1
ATOM 1354 O O . TYR A 1 176 ? 8.458 -7.019 -1.415 1.00 98.62 176 TYR A O 1
ATOM 1362 N N . VAL A 1 177 ? 6.362 -6.170 -1.457 1.00 98.75 177 VAL A N 1
ATOM 1363 C CA . VAL A 1 177 ? 6.353 -5.701 -2.840 1.00 98.75 177 VAL A CA 1
ATOM 1364 C C . VAL A 1 177 ? 6.197 -4.187 -2.844 1.00 98.75 177 VAL A C 1
ATOM 1366 O O . VAL A 1 177 ? 5.307 -3.647 -2.185 1.00 98.75 177 VAL A O 1
ATOM 1369 N N . LEU A 1 178 ? 7.064 -3.496 -3.580 1.00 98.69 178 LEU A N 1
ATOM 1370 C CA . LEU A 1 178 ? 6.870 -2.093 -3.922 1.00 98.69 178 LEU A CA 1
ATOM 1371 C C . LEU A 1 178 ? 6.236 -2.020 -5.310 1.00 98.69 178 LEU A C 1
ATOM 1373 O O . LEU A 1 178 ? 6.879 -2.395 -6.289 1.00 98.69 178 LEU A O 1
ATOM 1377 N N . TRP A 1 179 ? 5.006 -1.522 -5.401 1.00 98.12 179 TRP A N 1
ATOM 1378 C CA . TRP A 1 179 ? 4.390 -1.228 -6.692 1.00 98.12 179 TRP A CA 1
ATOM 1379 C C . TRP A 1 179 ? 4.802 0.158 -7.189 1.00 98.12 179 TRP A C 1
ATOM 1381 O O . TRP A 1 179 ? 4.713 1.136 -6.439 1.00 98.12 179 TRP A O 1
ATOM 1391 N N . VAL A 1 180 ? 5.196 0.238 -8.462 1.00 97.50 180 VAL A N 1
ATOM 1392 C CA . VAL A 1 180 ? 5.527 1.489 -9.158 1.00 97.50 180 VAL A CA 1
ATOM 1393 C C . VAL A 1 180 ? 5.003 1.473 -10.594 1.00 97.50 180 VAL A C 1
ATOM 1395 O O . VAL A 1 180 ? 4.981 0.420 -11.239 1.00 97.50 180 VAL A O 1
ATOM 1398 N N . ASP A 1 181 ? 4.633 2.640 -11.116 1.00 94.88 181 ASP A N 1
ATOM 1399 C CA . ASP A 1 181 ? 4.378 2.805 -12.549 1.00 94.88 181 ASP A CA 1
ATOM 1400 C C . ASP A 1 181 ? 5.715 2.946 -13.308 1.00 94.88 181 ASP A C 1
ATOM 1402 O O . ASP A 1 181 ? 6.726 3.385 -12.752 1.00 94.88 181 ASP A O 1
ATOM 1406 N N . ASP A 1 182 ? 5.739 2.518 -14.572 1.00 95.44 182 ASP A N 1
ATOM 1407 C CA . ASP A 1 182 ? 6.942 2.429 -15.420 1.00 95.44 182 ASP A CA 1
ATOM 1408 C C . ASP A 1 182 ? 7.547 3.793 -15.802 1.00 95.44 182 ASP A C 1
ATOM 1410 O O . ASP A 1 182 ? 8.658 3.842 -16.324 1.00 95.44 182 ASP A O 1
ATOM 1414 N N . ASP A 1 183 ? 6.854 4.896 -15.519 1.00 94.50 183 ASP A N 1
ATOM 1415 C CA . ASP A 1 183 ? 7.296 6.277 -15.735 1.00 94.50 183 ASP A CA 1
ATOM 1416 C C . ASP A 1 183 ? 7.769 6.992 -14.459 1.00 94.50 183 ASP A C 1
ATOM 1418 O O . ASP A 1 183 ? 8.114 8.178 -14.495 1.00 94.50 183 ASP A O 1
ATOM 1422 N N . PHE A 1 184 ? 7.861 6.281 -13.335 1.00 96.31 184 PHE A N 1
ATOM 1423 C CA . PHE A 1 184 ? 8.417 6.840 -12.108 1.00 96.31 184 PHE A CA 1
ATOM 1424 C C . PHE A 1 184 ? 9.945 6.888 -12.129 1.00 96.31 184 PHE A C 1
ATOM 1426 O O . PHE A 1 184 ? 10.622 6.035 -12.694 1.00 96.31 184 PHE A O 1
ATOM 1433 N N . ILE A 1 185 ? 10.503 7.882 -11.434 1.00 97.12 185 ILE A N 1
ATOM 1434 C CA . ILE A 1 185 ? 11.948 8.060 -11.276 1.00 97.12 185 ILE A CA 1
ATOM 1435 C C . ILE A 1 185 ? 12.292 8.125 -9.793 1.00 97.12 185 ILE A C 1
ATOM 1437 O O . ILE A 1 185 ? 11.790 8.972 -9.048 1.00 97.12 185 ILE A O 1
ATOM 1441 N N . PHE A 1 186 ? 13.181 7.235 -9.359 1.00 96.88 186 PHE A N 1
ATOM 1442 C CA . PHE A 1 186 ? 13.694 7.245 -7.997 1.00 96.88 186 PHE A CA 1
ATOM 1443 C C . PHE A 1 186 ? 14.634 8.433 -7.811 1.00 96.88 186 PHE A C 1
ATOM 1445 O O . PHE A 1 186 ? 15.417 8.795 -8.689 1.00 96.88 186 PHE A O 1
ATOM 1452 N N . THR A 1 187 ? 14.557 9.048 -6.636 1.00 94.44 187 THR A N 1
ATOM 1453 C CA . THR A 1 187 ? 15.374 10.208 -6.266 1.00 94.44 187 THR A CA 1
ATOM 1454 C C . THR A 1 187 ? 16.093 9.924 -4.950 1.00 94.44 187 THR A C 1
ATOM 1456 O O . THR A 1 187 ? 15.718 8.981 -4.252 1.00 94.44 187 THR A O 1
ATOM 1459 N N . PRO A 1 188 ? 17.037 10.776 -4.506 1.00 90.81 188 PRO A N 1
ATOM 1460 C CA . PRO A 1 188 ? 17.644 10.629 -3.179 1.00 90.81 188 PRO A CA 1
ATOM 1461 C C . PRO A 1 188 ? 16.629 10.641 -2.019 1.00 90.81 188 PRO A C 1
ATOM 1463 O O . PRO A 1 188 ? 16.943 10.214 -0.909 1.00 90.81 188 PRO A O 1
ATOM 1466 N N . ARG A 1 189 ? 15.403 11.130 -2.263 1.00 90.25 189 ARG A N 1
ATOM 1467 C CA . ARG A 1 189 ? 14.304 11.139 -1.286 1.00 90.2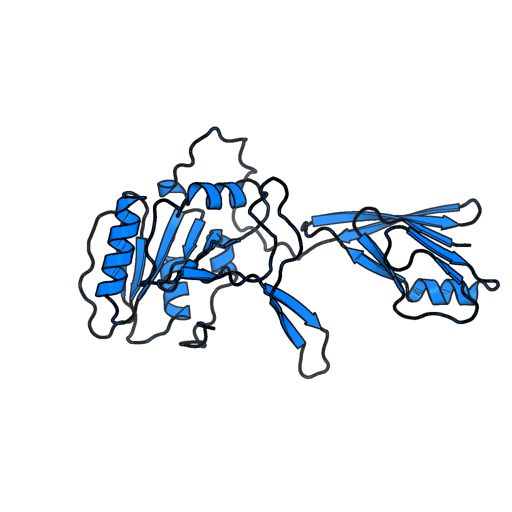5 189 ARG A CA 1
ATOM 1468 C C . ARG A 1 189 ? 13.477 9.853 -1.283 1.00 90.25 189 ARG A C 1
ATOM 1470 O O . ARG A 1 189 ? 12.702 9.650 -0.351 1.00 90.25 189 ARG A O 1
ATOM 1477 N N . THR A 1 190 ? 13.643 8.986 -2.277 1.00 94.50 190 THR A N 1
ATOM 1478 C CA . THR A 1 190 ? 12.982 7.681 -2.332 1.00 94.50 190 THR A CA 1
ATOM 1479 C C . THR A 1 190 ? 13.719 6.718 -1.404 1.00 94.50 190 THR A C 1
ATOM 1481 O O . THR A 1 190 ? 14.754 6.172 -1.766 1.00 94.50 190 THR A O 1
ATOM 1484 N N . ARG A 1 191 ? 13.214 6.558 -0.174 1.00 94.69 191 ARG A N 1
ATOM 1485 C CA . ARG A 1 191 ? 13.857 5.773 0.894 1.00 94.69 191 ARG A CA 1
ATOM 1486 C C . ARG A 1 191 ? 13.009 4.563 1.271 1.00 94.69 191 ARG A C 1
ATOM 1488 O O . ARG A 1 191 ? 12.089 4.688 2.081 1.00 94.69 191 ARG A O 1
ATOM 1495 N N . LEU A 1 192 ? 13.328 3.400 0.705 1.00 96.69 192 LEU A N 1
ATOM 1496 C CA . LEU A 1 192 ? 12.611 2.147 0.972 1.00 96.69 192 LEU A CA 1
ATOM 1497 C C . LEU A 1 192 ? 12.730 1.713 2.434 1.00 96.69 192 LEU A C 1
ATOM 1499 O O . LEU A 1 192 ? 11.777 1.167 2.979 1.00 96.69 192 LEU A O 1
ATOM 1503 N N . GLU A 1 193 ? 13.837 2.042 3.105 1.00 94.94 193 GLU A N 1
ATOM 1504 C CA . GLU A 1 193 ? 14.037 1.718 4.524 1.00 94.94 193 GLU A CA 1
ATOM 1505 C C . GLU A 1 193 ? 12.964 2.356 5.404 1.00 94.94 193 GLU A C 1
ATOM 1507 O O . GLU A 1 193 ? 12.512 1.736 6.358 1.00 94.94 193 GLU A O 1
ATOM 1512 N N . LYS A 1 194 ? 12.516 3.572 5.063 1.00 94.19 194 LYS A N 1
ATOM 1513 C CA . LYS A 1 194 ? 11.459 4.261 5.814 1.00 94.19 194 LYS A CA 1
ATOM 1514 C C . LYS A 1 194 ? 10.101 3.585 5.637 1.00 94.19 194 LYS A C 1
ATOM 1516 O O . LYS A 1 194 ? 9.327 3.538 6.584 1.00 94.19 194 LYS A O 1
ATOM 1521 N N . LEU A 1 195 ? 9.815 3.070 4.439 1.00 96.38 195 LEU A N 1
ATOM 1522 C CA . LEU A 1 195 ? 8.576 2.338 4.166 1.00 96.38 195 LEU A CA 1
ATOM 1523 C C . LEU A 1 195 ? 8.579 0.980 4.882 1.00 96.38 195 LEU A C 1
ATOM 1525 O O . LEU A 1 195 ? 7.592 0.616 5.514 1.00 96.38 195 LEU A O 1
ATOM 1529 N N . VAL A 1 196 ? 9.709 0.267 4.840 1.00 96.06 196 VAL A N 1
ATOM 1530 C CA . VAL A 1 196 ? 9.890 -0.994 5.574 1.00 96.06 196 VAL A CA 1
ATOM 1531 C C . VAL A 1 196 ? 9.734 -0.771 7.078 1.00 96.06 196 VAL A C 1
ATOM 1533 O O . VAL A 1 196 ? 9.000 -1.518 7.715 1.00 96.06 196 VAL A O 1
ATOM 1536 N N . ASP A 1 197 ? 10.335 0.284 7.638 1.00 93.00 197 ASP A N 1
ATOM 1537 C CA . ASP A 1 197 ? 10.242 0.574 9.075 1.00 93.00 197 ASP A CA 1
ATOM 1538 C C . ASP A 1 197 ? 8.790 0.752 9.545 1.00 93.00 197 ASP A C 1
ATOM 1540 O O . ASP A 1 197 ? 8.409 0.235 10.595 1.00 93.00 197 ASP A O 1
ATOM 1544 N N . VAL A 1 198 ? 7.950 1.411 8.736 1.00 94.31 198 VAL A N 1
ATOM 1545 C CA . VAL A 1 198 ? 6.511 1.541 9.015 1.00 94.31 198 VAL A CA 1
ATOM 1546 C C . VAL A 1 198 ? 5.833 0.170 9.070 1.00 94.31 198 VAL A C 1
ATOM 1548 O O . VAL A 1 198 ? 5.083 -0.095 10.010 1.00 94.31 198 VAL A O 1
ATOM 1551 N N . LEU A 1 199 ? 6.086 -0.718 8.105 1.00 94.44 199 LEU A N 1
ATOM 1552 C CA . LEU A 1 199 ? 5.417 -2.027 8.045 1.00 94.44 199 LEU A CA 1
ATOM 1553 C C . LEU A 1 199 ? 5.946 -3.045 9.068 1.00 94.44 199 LEU A C 1
ATOM 1555 O O . LEU A 1 199 ? 5.196 -3.937 9.471 1.00 94.44 199 LEU A O 1
ATOM 1559 N N . GLU A 1 200 ? 7.199 -2.913 9.511 1.00 91.56 200 GLU A N 1
ATOM 1560 C CA . GLU A 1 200 ? 7.767 -3.737 10.589 1.00 91.56 200 GLU A CA 1
ATOM 1561 C C . GLU A 1 200 ? 7.265 -3.306 11.975 1.00 91.56 200 GLU A C 1
ATOM 1563 O O . GLU A 1 200 ? 7.045 -4.154 12.840 1.00 91.56 200 GLU A O 1
ATOM 1568 N N . ARG A 1 201 ? 7.056 -2.000 12.201 1.00 87.06 201 ARG A N 1
ATOM 1569 C CA . ARG A 1 201 ? 6.663 -1.454 13.515 1.00 87.06 201 ARG A CA 1
ATOM 1570 C C . ARG A 1 201 ? 5.159 -1.264 13.701 1.00 87.06 201 ARG A C 1
ATOM 1572 O O . ARG A 1 201 ? 4.731 -0.848 14.776 1.00 87.06 201 ARG A O 1
ATOM 1579 N N . THR A 1 202 ? 4.351 -1.546 12.682 1.00 87.50 202 THR A N 1
ATOM 1580 C CA . THR A 1 202 ? 2.892 -1.386 12.738 1.00 87.50 202 THR A CA 1
ATOM 1581 C C . THR A 1 202 ? 2.164 -2.624 12.227 1.00 87.50 202 THR A C 1
ATOM 1583 O O . THR A 1 202 ? 2.751 -3.525 11.629 1.00 87.50 202 THR A O 1
ATOM 1586 N N . SER A 1 203 ? 0.855 -2.678 12.467 1.00 86.06 203 SER A N 1
ATOM 1587 C CA . SER A 1 203 ? -0.029 -3.721 11.939 1.00 86.06 203 SER A CA 1
ATOM 1588 C C . SER A 1 203 ? -0.614 -3.381 10.565 1.00 86.06 203 SER A C 1
ATOM 1590 O O . SER A 1 203 ? -1.541 -4.058 10.133 1.00 86.06 203 SER A O 1
ATOM 1592 N N . LEU A 1 204 ? -0.138 -2.320 9.905 1.00 92.25 204 LEU A N 1
ATOM 1593 C CA . LEU A 1 204 ? -0.625 -1.928 8.585 1.00 92.25 204 LEU A CA 1
ATOM 1594 C C . LEU A 1 204 ? -0.139 -2.920 7.519 1.00 92.25 204 LEU A C 1
ATOM 1596 O O . LEU A 1 204 ? 0.981 -3.438 7.578 1.00 92.25 204 LEU A O 1
ATOM 1600 N N . ASP A 1 205 ? -0.987 -3.161 6.522 1.00 93.31 205 ASP A N 1
ATOM 1601 C CA . ASP A 1 205 ? -0.672 -4.062 5.410 1.00 93.31 205 ASP A CA 1
ATOM 1602 C C . ASP A 1 205 ? 0.067 -3.353 4.264 1.00 93.31 205 ASP A C 1
ATOM 1604 O O . ASP A 1 205 ? 0.736 -4.001 3.455 1.00 93.31 205 ASP A O 1
ATOM 1608 N N . LEU A 1 206 ? -0.038 -2.022 4.204 1.00 96.12 206 LEU A N 1
ATOM 1609 C CA . LEU A 1 206 ? 0.465 -1.189 3.118 1.00 96.12 206 LEU A CA 1
ATOM 1610 C C . LEU A 1 206 ? 0.860 0.207 3.626 1.00 96.12 206 LEU A C 1
ATOM 1612 O O . LEU A 1 206 ? 0.227 0.760 4.525 1.00 96.12 206 LEU A O 1
ATOM 1616 N N . VAL A 1 207 ? 1.883 0.796 3.004 1.00 97.31 207 VAL A N 1
ATOM 1617 C CA . VAL A 1 207 ? 2.295 2.191 3.187 1.00 97.31 207 VAL A CA 1
ATOM 1618 C C . VAL A 1 207 ? 2.532 2.852 1.827 1.00 97.31 207 VAL A C 1
ATOM 1620 O O . VAL A 1 207 ? 3.285 2.355 0.991 1.00 97.31 207 VAL A O 1
ATOM 1623 N N . GLY A 1 208 ? 1.872 3.987 1.599 1.00 96.44 208 GLY A N 1
ATOM 1624 C CA . GLY A 1 208 ? 2.047 4.803 0.398 1.00 96.44 208 GLY A CA 1
ATOM 1625 C C . GLY A 1 208 ? 3.150 5.846 0.562 1.00 96.44 208 GLY A C 1
ATOM 1626 O O . GLY A 1 208 ? 3.357 6.378 1.654 1.00 96.44 208 GLY A O 1
ATOM 1627 N N . GLY A 1 209 ? 3.842 6.168 -0.529 1.00 94.12 209 GLY A N 1
ATOM 1628 C CA . GLY A 1 209 ? 4.724 7.334 -0.590 1.00 94.12 209 GLY A CA 1
ATOM 1629 C C . GLY A 1 209 ? 4.048 8.546 -1.232 1.00 94.12 209 GLY A C 1
ATOM 1630 O O . GLY A 1 209 ? 2.831 8.604 -1.392 1.00 94.12 209 GLY A O 1
ATOM 1631 N N . ALA A 1 210 ? 4.860 9.537 -1.593 1.00 92.75 210 ALA A N 1
ATOM 1632 C CA . ALA A 1 210 ? 4.422 10.709 -2.338 1.00 92.75 210 ALA A CA 1
ATOM 1633 C C . ALA A 1 210 ? 5.062 10.697 -3.727 1.00 92.75 210 ALA A C 1
ATOM 1635 O O . ALA A 1 210 ? 6.272 10.486 -3.844 1.00 92.75 210 ALA A O 1
ATOM 1636 N N . VAL A 1 211 ? 4.264 10.951 -4.759 1.00 92.56 211 VAL A N 1
ATOM 1637 C CA . VAL A 1 211 ? 4.733 11.085 -6.141 1.00 92.56 211 VAL A CA 1
ATOM 1638 C C . VAL A 1 211 ? 4.743 12.565 -6.486 1.00 92.56 211 VAL A C 1
ATOM 1640 O O . VAL A 1 211 ? 3.759 13.265 -6.250 1.00 92.56 211 VAL A O 1
ATOM 1643 N N . ARG A 1 212 ? 5.874 13.056 -6.997 1.00 92.25 212 ARG A N 1
ATOM 1644 C CA . ARG A 1 212 ? 6.020 14.447 -7.426 1.00 92.25 212 ARG A CA 1
ATOM 1645 C C . ARG A 1 212 ? 6.106 14.511 -8.942 1.00 92.25 212 ARG A C 1
ATOM 1647 O O . ARG A 1 212 ? 7.023 13.934 -9.521 1.00 92.25 212 ARG A O 1
ATOM 1654 N N . GLU A 1 213 ? 5.194 15.253 -9.544 1.00 86.81 213 GLU A N 1
ATOM 1655 C CA . GLU A 1 213 ? 5.168 15.525 -10.975 1.00 86.81 213 GLU A CA 1
ATOM 1656 C C . GLU A 1 213 ? 6.241 16.541 -11.383 1.00 86.81 213 GLU A C 1
ATOM 1658 O O . GLU A 1 213 ? 6.776 17.293 -10.562 1.00 86.81 213 GLU A O 1
ATOM 1663 N N . ILE A 1 214 ? 6.533 16.594 -12.685 1.00 80.50 214 ILE A N 1
ATOM 1664 C CA . ILE A 1 214 ? 7.482 17.554 -13.274 1.00 80.50 214 ILE A CA 1
ATOM 1665 C C . ILE A 1 214 ? 7.023 19.004 -13.044 1.00 80.50 214 ILE A C 1
ATOM 1667 O O . ILE A 1 214 ? 7.853 19.888 -12.858 1.00 80.50 214 ILE A O 1
ATOM 1671 N N . THR A 1 215 ? 5.711 19.231 -12.960 1.00 82.31 215 THR A N 1
ATOM 1672 C CA . THR A 1 215 ? 5.083 20.523 -12.630 1.00 82.31 215 THR A CA 1
ATOM 1673 C C . THR A 1 215 ? 5.370 20.993 -11.198 1.00 82.31 215 THR A C 1
ATOM 1675 O O . THR A 1 215 ? 5.056 22.125 -10.842 1.00 82.31 215 THR A O 1
ATOM 1678 N N . GLY A 1 216 ? 5.958 20.136 -10.355 1.00 83.25 216 GLY A N 1
ATOM 1679 C CA . GLY A 1 216 ? 6.222 20.398 -8.941 1.00 83.25 216 GLY A CA 1
ATOM 1680 C C . GLY A 1 216 ? 5.088 19.967 -8.008 1.00 83.25 216 GLY A C 1
ATOM 1681 O O . GLY A 1 216 ? 5.304 19.901 -6.794 1.00 83.25 216 GLY A O 1
ATOM 1682 N N . TYR A 1 217 ? 3.919 19.607 -8.549 1.00 86.38 217 TYR A N 1
ATOM 1683 C CA . TYR A 1 217 ? 2.799 19.097 -7.764 1.00 86.38 217 TYR A CA 1
ATOM 1684 C C . TYR A 1 217 ? 3.157 17.761 -7.104 1.00 86.38 217 TYR A C 1
ATOM 1686 O O . TYR A 1 217 ? 3.763 16.888 -7.723 1.00 86.38 217 TYR A O 1
ATOM 1694 N N . THR A 1 218 ? 2.821 17.606 -5.821 1.00 88.81 218 THR A N 1
ATOM 1695 C CA . THR A 1 218 ? 3.082 16.378 -5.060 1.00 88.81 218 THR A CA 1
ATOM 1696 C C . THR A 1 218 ? 1.768 15.770 -4.609 1.00 88.81 218 THR A C 1
ATOM 1698 O O . THR A 1 218 ? 1.021 16.392 -3.856 1.00 88.81 218 THR A O 1
ATOM 1701 N N . THR A 1 219 ? 1.520 14.528 -5.013 1.00 89.31 219 THR A N 1
ATOM 1702 C CA . THR A 1 219 ? 0.314 13.787 -4.658 1.00 89.31 219 THR A CA 1
ATOM 1703 C C . THR A 1 219 ? 0.626 12.585 -3.774 1.00 89.31 219 THR A C 1
ATOM 1705 O O . THR A 1 219 ? 1.654 11.920 -3.898 1.00 89.31 219 THR A O 1
ATOM 1708 N N . THR A 1 220 ? -0.290 12.316 -2.849 1.00 89.50 220 THR A N 1
ATOM 1709 C CA . THR A 1 220 ? -0.294 11.114 -2.000 1.00 89.50 220 THR A CA 1
ATOM 1710 C C . THR A 1 220 ? -1.598 10.325 -2.128 1.00 89.50 220 THR A C 1
ATOM 1712 O O . THR A 1 220 ? -1.675 9.221 -1.598 1.00 89.50 220 THR A O 1
ATOM 1715 N N . TYR A 1 221 ? -2.611 10.881 -2.816 1.00 86.44 221 TYR A N 1
ATOM 1716 C CA . TYR A 1 221 ? -3.956 10.309 -2.984 1.00 86.44 221 TYR A CA 1
ATOM 1717 C C . TYR A 1 221 ? -4.585 9.756 -1.691 1.00 86.44 221 TYR A C 1
ATOM 1719 O O . TYR A 1 221 ? -5.253 8.728 -1.703 1.00 86.44 221 TYR A O 1
ATOM 1727 N N . ARG A 1 222 ? -4.396 10.454 -0.563 1.00 92.81 222 ARG A N 1
ATOM 1728 C CA . ARG A 1 222 ? -4.989 10.071 0.728 1.00 92.81 222 ARG A CA 1
ATOM 1729 C C . ARG A 1 222 ? -6.511 10.124 0.653 1.00 92.81 222 ARG A C 1
ATOM 1731 O O . ARG A 1 222 ? -7.085 11.199 0.447 1.00 92.81 222 ARG A O 1
ATOM 1738 N N . GLN A 1 223 ? -7.149 8.975 0.831 1.00 90.56 223 GLN A N 1
ATOM 1739 C CA . GLN A 1 223 ? -8.601 8.835 0.789 1.00 90.56 223 GLN A CA 1
ATOM 1740 C C . GLN A 1 223 ? -9.146 8.157 2.045 1.00 90.56 223 GLN A C 1
ATOM 1742 O O . GLN A 1 223 ? -8.505 7.283 2.630 1.00 90.56 223 GLN A O 1
ATOM 1747 N N . ARG A 1 224 ? -10.366 8.541 2.421 1.00 90.94 224 ARG A N 1
ATOM 1748 C CA . ARG A 1 224 ? -11.220 7.843 3.381 1.00 90.94 224 ARG A CA 1
ATOM 1749 C C . ARG A 1 224 ? -12.399 7.228 2.645 1.00 90.94 224 ARG A C 1
ATOM 1751 O O . ARG A 1 224 ? -13.119 7.931 1.927 1.00 90.94 224 ARG A O 1
ATOM 1758 N N . LEU A 1 225 ? -12.595 5.938 2.849 1.00 87.44 225 LEU A N 1
ATOM 1759 C CA . LEU A 1 225 ? -13.713 5.172 2.334 1.00 87.44 225 LEU A CA 1
ATOM 1760 C C . LEU A 1 225 ? -14.768 5.050 3.432 1.00 87.44 225 LEU A C 1
ATOM 1762 O O . LEU A 1 225 ? -14.475 4.877 4.612 1.00 87.44 225 LEU A O 1
ATOM 1766 N N . SER A 1 226 ? -16.028 5.171 3.042 1.00 83.31 226 SER A N 1
ATOM 1767 C CA . SER A 1 226 ? -17.164 4.908 3.921 1.00 83.31 226 SER A CA 1
ATOM 1768 C C . SER A 1 226 ? -18.204 4.127 3.144 1.00 83.31 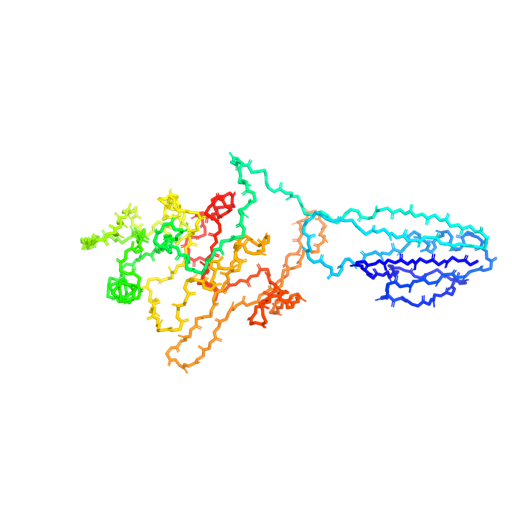226 SER A C 1
ATOM 1770 O O . SER A 1 226 ? -18.524 4.501 2.017 1.00 83.31 226 SER A O 1
ATOM 1772 N N . VAL A 1 227 ? -18.717 3.062 3.747 1.00 83.75 227 VAL A N 1
ATOM 1773 C CA . VAL A 1 227 ? -19.819 2.274 3.200 1.00 83.75 227 VAL A CA 1
ATOM 1774 C C . VAL A 1 227 ? -21.062 2.619 4.005 1.00 83.75 227 VAL A C 1
ATOM 1776 O O . VAL A 1 227 ? -21.034 2.601 5.235 1.00 83.75 227 VAL A O 1
ATOM 1779 N N . ARG A 1 228 ? -22.135 3.002 3.320 1.00 82.06 228 ARG A N 1
ATOM 1780 C CA . ARG A 1 228 ? -23.457 3.175 3.926 1.00 82.06 228 ARG A CA 1
ATOM 1781 C C . ARG A 1 228 ? -24.335 2.020 3.478 1.00 82.06 228 ARG A C 1
ATOM 1783 O O . ARG A 1 228 ? -24.393 1.757 2.278 1.00 82.06 228 ARG A O 1
ATOM 1790 N N . GLY A 1 229 ? -25.004 1.386 4.441 1.00 79.69 229 GLY A N 1
ATOM 1791 C CA . GLY A 1 229 ? -25.966 0.323 4.168 1.00 79.69 229 GLY A CA 1
ATOM 1792 C C . GLY A 1 229 ? -27.011 0.796 3.162 1.00 79.69 229 GLY A C 1
ATOM 1793 O O . GLY A 1 229 ? -27.590 1.874 3.335 1.00 79.69 229 GLY A O 1
ATOM 1794 N N . GLY A 1 230 ? -27.184 0.033 2.089 1.00 81.50 230 GLY A N 1
ATOM 1795 C CA . GLY A 1 230 ? -28.196 0.289 1.072 1.00 81.50 230 GLY A CA 1
ATOM 1796 C C . GLY A 1 230 ? -29.424 -0.611 1.208 1.00 81.50 230 GLY A C 1
ATOM 1797 O O . GLY A 1 230 ? -29.592 -1.334 2.188 1.00 81.50 230 GLY A O 1
ATOM 1798 N N . GLY A 1 231 ? -30.312 -0.533 0.214 1.00 81.94 231 GLY A N 1
ATOM 1799 C CA . GLY A 1 231 ? -31.450 -1.445 0.066 1.00 81.94 231 GLY A CA 1
ATOM 1800 C C . GLY A 1 231 ? -31.098 -2.665 -0.793 1.00 81.94 231 GLY A C 1
ATOM 1801 O O . GLY A 1 231 ? -29.933 -3.016 -0.954 1.00 81.94 231 GLY A O 1
ATOM 1802 N N . ALA A 1 232 ? -32.099 -3.271 -1.435 1.00 87.38 232 ALA A N 1
ATOM 1803 C CA . ALA A 1 232 ? -31.925 -4.458 -2.286 1.00 87.38 232 ALA A CA 1
ATOM 1804 C C . ALA A 1 232 ? -30.906 -4.299 -3.443 1.00 87.38 232 ALA A C 1
ATOM 1806 O O . ALA A 1 232 ? -30.439 -5.294 -3.986 1.00 87.38 232 ALA A O 1
ATOM 1807 N N . GLY A 1 233 ? -30.553 -3.064 -3.818 1.00 83.88 233 GLY A N 1
ATOM 1808 C CA . GLY A 1 233 ? -29.557 -2.757 -4.853 1.00 83.88 233 GLY A CA 1
ATOM 1809 C C . GLY A 1 233 ? -28.094 -2.760 -4.386 1.00 83.88 233 GLY A C 1
ATOM 1810 O O . GLY A 1 233 ? -27.213 -2.524 -5.208 1.00 83.88 233 GLY A O 1
ATOM 1811 N N . GLY A 1 234 ? -27.828 -3.018 -3.101 1.00 84.81 234 GLY A N 1
ATOM 1812 C CA . GLY A 1 234 ? -26.482 -3.039 -2.523 1.00 84.81 234 GLY A CA 1
ATOM 1813 C C . GLY A 1 234 ? -26.073 -1.733 -1.842 1.00 84.81 234 GLY A C 1
ATOM 1814 O O . GLY A 1 234 ? -26.818 -0.752 -1.824 1.00 84.81 234 GLY A O 1
ATOM 1815 N N . ASP A 1 235 ? -24.879 -1.741 -1.253 1.00 84.81 235 ASP A N 1
ATOM 1816 C CA . ASP A 1 235 ? -24.383 -0.654 -0.411 1.00 84.81 235 ASP A CA 1
ATOM 1817 C C . ASP A 1 235 ? -23.794 0.519 -1.202 1.00 84.81 235 ASP A C 1
ATOM 1819 O O . ASP A 1 235 ? -23.272 0.379 -2.310 1.00 84.81 235 ASP A O 1
ATOM 1823 N N . CYS A 1 236 ? -23.818 1.704 -0.590 1.00 83.50 236 CYS A N 1
ATOM 1824 C CA . CYS A 1 236 ? -23.228 2.907 -1.164 1.00 83.50 236 CYS A CA 1
ATOM 1825 C C . CYS A 1 236 ? -21.792 3.098 -0.659 1.00 83.50 236 CYS A C 1
ATOM 1827 O O . CYS A 1 236 ? -21.575 3.425 0.512 1.00 83.50 236 CYS A O 1
ATOM 1829 N N . LEU A 1 237 ? -20.810 2.948 -1.552 1.00 84.25 237 LEU A N 1
ATOM 1830 C CA . LEU A 1 237 ? -19.411 3.287 -1.287 1.00 84.25 237 LEU A CA 1
ATOM 1831 C C . LEU A 1 237 ? -19.155 4.766 -1.593 1.00 84.25 237 LEU A C 1
ATOM 1833 O O . LEU A 1 237 ? -19.404 5.241 -2.700 1.00 84.25 237 LEU A O 1
ATOM 1837 N N . ARG A 1 238 ? -18.596 5.493 -0.625 1.00 83.94 238 ARG A N 1
ATOM 1838 C CA . ARG A 1 238 ? -18.211 6.896 -0.784 1.00 83.94 238 ARG A CA 1
ATOM 1839 C C . ARG A 1 238 ? -16.744 7.107 -0.447 1.00 83.94 238 ARG A C 1
ATOM 1841 O O . ARG A 1 238 ? -16.327 6.861 0.685 1.00 83.94 238 ARG A O 1
ATOM 1848 N N . THR A 1 239 ? -16.026 7.681 -1.403 1.00 86.31 239 THR A N 1
ATOM 1849 C CA . THR A 1 239 ? -14.624 8.086 -1.284 1.00 86.31 239 THR A CA 1
ATOM 1850 C C . THR A 1 239 ? -14.531 9.584 -1.017 1.00 86.31 239 THR A C 1
ATOM 1852 O O . THR A 1 239 ? -15.182 10.382 -1.691 1.00 86.31 239 THR A O 1
ATOM 1855 N N . ARG A 1 240 ? -13.732 9.990 -0.027 1.00 90.62 240 ARG A N 1
ATOM 1856 C CA . ARG A 1 240 ? -13.448 11.403 0.270 1.00 90.62 240 ARG A CA 1
ATOM 1857 C C . ARG A 1 240 ? -11.946 11.621 0.439 1.00 90.62 240 ARG A C 1
ATOM 1859 O O . ARG A 1 240 ? -11.312 10.784 1.078 1.00 90.62 240 ARG A O 1
ATOM 1866 N N . PRO A 1 241 ? -11.370 12.729 -0.054 1.00 92.94 241 PRO A N 1
ATOM 1867 C CA . PRO A 1 241 ? -10.006 13.102 0.303 1.00 92.94 241 PRO A CA 1
ATOM 1868 C C . PRO A 1 241 ? -9.862 13.256 1.822 1.00 92.94 241 PRO A C 1
ATOM 1870 O O . PRO A 1 241 ? -10.746 13.810 2.480 1.00 92.94 241 PRO A O 1
ATOM 1873 N N . GLY A 1 242 ? -8.756 12.774 2.386 1.00 92.88 242 GLY A N 1
ATOM 1874 C CA . GLY A 1 242 ? -8.463 12.917 3.812 1.00 92.88 242 GLY A CA 1
ATOM 1875 C C . GLY A 1 242 ? -7.779 11.697 4.415 1.00 92.88 242 GLY A C 1
ATOM 1876 O O . GLY A 1 242 ? -7.404 10.770 3.711 1.00 92.88 242 GLY A O 1
ATOM 1877 N N . PHE A 1 243 ? -7.623 11.715 5.736 1.00 94.38 243 PHE A N 1
ATOM 1878 C CA . PHE A 1 243 ? -7.017 10.649 6.535 1.00 94.38 243 PHE A CA 1
ATOM 1879 C C . PHE A 1 243 ? -7.745 10.543 7.884 1.00 94.38 243 PHE A C 1
ATOM 1881 O O . PHE A 1 243 ? -8.445 11.478 8.278 1.00 94.38 243 PHE A O 1
ATOM 1888 N N . HIS A 1 244 ? -7.610 9.416 8.581 1.00 89.44 244 HIS A N 1
ATOM 1889 C CA . HIS A 1 244 ? -8.288 9.177 9.860 1.00 89.44 244 HIS A CA 1
ATOM 1890 C C . HIS A 1 244 ? -7.550 9.839 11.025 1.00 89.44 244 HIS A C 1
ATOM 1892 O O . HIS A 1 244 ? -8.135 10.640 11.746 1.00 89.44 244 HIS A O 1
ATOM 1898 N N . HIS A 1 245 ? -6.255 9.558 11.185 1.00 90.00 245 HIS A N 1
ATOM 1899 C CA . HIS A 1 245 ? -5.410 10.160 12.222 1.00 90.00 245 HIS A CA 1
ATOM 1900 C C . HIS A 1 245 ? -3.919 10.074 11.856 1.00 90.00 245 HIS A C 1
ATOM 1902 O O . HIS A 1 245 ? -3.535 9.408 10.892 1.00 90.00 245 HIS A O 1
ATOM 1908 N N . ARG A 1 246 ? -3.056 10.753 12.625 1.00 93.69 246 ARG A N 1
ATOM 1909 C CA . ARG A 1 246 ? -1.593 10.602 12.514 1.00 93.69 246 ARG A CA 1
ATOM 1910 C C . ARG A 1 246 ? -1.155 9.228 13.015 1.00 93.69 246 ARG A C 1
ATOM 1912 O O . ARG A 1 246 ? -1.761 8.684 13.936 1.00 93.69 246 ARG A O 1
ATOM 1919 N N . LEU A 1 247 ? -0.109 8.671 12.414 1.00 91.75 247 LEU A N 1
ATOM 1920 C CA . LEU A 1 247 ? 0.434 7.379 12.822 1.00 91.75 247 LEU A CA 1
ATOM 1921 C C . LEU A 1 247 ? 1.404 7.564 13.999 1.00 91.75 247 LEU A C 1
ATOM 1923 O O . LEU A 1 247 ? 2.395 8.288 13.891 1.00 91.75 247 LEU A O 1
ATOM 1927 N N . ALA A 1 248 ? 1.120 6.915 15.129 1.00 86.38 248 ALA A N 1
ATOM 1928 C CA . ALA A 1 248 ? 1.982 6.969 16.308 1.00 86.38 248 ALA A CA 1
ATOM 1929 C C . ALA A 1 248 ? 3.396 6.451 15.981 1.00 86.38 248 ALA A C 1
ATOM 1931 O O . ALA A 1 248 ? 3.553 5.465 15.266 1.00 86.38 248 ALA A O 1
ATOM 1932 N N . GLY A 1 249 ? 4.432 7.144 16.466 1.00 89.12 249 GLY A N 1
ATOM 1933 C CA . GLY A 1 249 ? 5.837 6.827 16.170 1.00 89.12 249 GLY A CA 1
ATOM 1934 C C . GLY A 1 249 ? 6.337 7.278 14.789 1.00 89.12 249 GLY A C 1
ATOM 1935 O O . GLY A 1 249 ? 7.544 7.303 14.565 1.00 89.12 249 GLY A O 1
ATOM 1936 N N . PHE A 1 250 ? 5.447 7.710 13.888 1.00 92.62 250 PHE A N 1
ATOM 1937 C CA . PHE A 1 250 ? 5.786 8.137 12.529 1.00 92.62 250 PHE A CA 1
ATOM 1938 C C . PHE A 1 250 ? 5.146 9.499 12.212 1.00 92.62 250 PHE A C 1
ATOM 1940 O O . PHE A 1 250 ? 4.123 9.563 11.530 1.00 92.62 250 PHE A O 1
ATOM 1947 N N . PRO A 1 251 ? 5.742 10.622 12.657 1.00 89.50 251 PRO A N 1
ATOM 1948 C CA . PRO A 1 251 ? 5.105 11.945 12.599 1.00 89.50 251 PRO A CA 1
ATOM 1949 C C . PRO A 1 251 ? 4.809 12.446 11.177 1.00 89.50 251 PRO A C 1
ATOM 1951 O O . PRO A 1 251 ? 3.932 13.286 10.991 1.00 89.50 251 PRO A O 1
ATOM 1954 N N . ALA A 1 252 ? 5.514 11.925 10.169 1.00 89.31 252 ALA A N 1
ATOM 1955 C CA . ALA A 1 252 ? 5.280 12.236 8.758 1.00 89.31 252 ALA A CA 1
ATOM 1956 C C . ALA A 1 252 ? 4.181 11.370 8.102 1.00 89.31 252 ALA A C 1
ATOM 1958 O O . ALA A 1 252 ? 3.890 11.551 6.919 1.00 89.31 252 ALA A O 1
ATOM 1959 N N . CYS A 1 253 ? 3.589 10.425 8.840 1.00 94.88 253 CYS A N 1
ATOM 1960 C CA . CYS A 1 253 ? 2.633 9.447 8.330 1.00 94.88 253 CYS A CA 1
ATOM 1961 C C . CYS A 1 253 ? 1.236 9.639 8.938 1.00 94.88 253 CYS A C 1
ATOM 1963 O O . CYS A 1 253 ? 1.064 10.092 10.072 1.00 94.88 253 CYS A O 1
ATOM 1965 N N . VAL A 1 254 ? 0.221 9.253 8.168 1.00 95.50 254 VAL A N 1
ATOM 1966 C CA . VAL A 1 254 ? -1.191 9.249 8.569 1.00 95.50 254 VAL A CA 1
ATOM 1967 C C . VAL A 1 254 ? -1.837 7.937 8.136 1.00 95.50 254 VAL A C 1
ATOM 1969 O O . VAL A 1 254 ? -1.401 7.337 7.154 1.00 95.50 254 VAL A O 1
ATOM 1972 N N . VAL A 1 255 ? -2.873 7.504 8.851 1.00 94.69 255 VAL A N 1
ATOM 1973 C CA . VAL A 1 255 ? -3.674 6.322 8.499 1.00 94.69 255 VAL A CA 1
ATOM 1974 C C . VAL A 1 255 ? -4.798 6.735 7.551 1.00 94.69 255 VAL A C 1
ATOM 1976 O O . VAL A 1 255 ? -5.518 7.697 7.821 1.00 94.69 255 VAL A O 1
ATOM 1979 N N . THR A 1 256 ? -4.936 6.029 6.431 1.00 94.50 256 THR A N 1
ATOM 1980 C CA . THR A 1 256 ? -5.857 6.351 5.332 1.00 94.50 256 THR A CA 1
ATOM 1981 C C . THR A 1 256 ? -6.267 5.065 4.606 1.00 94.50 256 THR A C 1
ATOM 1983 O O . THR A 1 256 ? -5.529 4.085 4.657 1.00 94.50 256 THR A O 1
ATOM 1986 N N . ASP A 1 257 ? -7.408 5.074 3.914 1.00 90.81 257 ASP A N 1
ATOM 1987 C CA . ASP A 1 257 ? -7.954 3.901 3.210 1.00 90.81 257 ASP A CA 1
ATOM 1988 C C . ASP A 1 257 ? -7.491 3.795 1.747 1.00 90.81 257 ASP A C 1
ATOM 1990 O O . ASP A 1 257 ? -7.608 2.740 1.131 1.00 90.81 257 ASP A O 1
ATOM 1994 N N . GLY A 1 258 ? -6.969 4.884 1.177 1.00 91.44 258 GLY A N 1
ATOM 1995 C CA . GLY A 1 258 ? -6.424 4.920 -0.180 1.00 91.44 258 GLY A CA 1
ATOM 1996 C C . GLY A 1 258 ? -5.121 5.705 -0.246 1.00 91.44 258 GLY A C 1
ATOM 1997 O O . GLY A 1 258 ? -4.946 6.689 0.477 1.00 91.44 258 GLY A O 1
ATOM 1998 N N . VAL A 1 259 ? -4.210 5.248 -1.105 1.00 93.62 259 VAL A N 1
ATOM 1999 C CA . VAL A 1 259 ? -2.907 5.867 -1.373 1.00 93.62 259 VAL A CA 1
ATOM 2000 C C . VAL A 1 259 ? -2.642 5.918 -2.875 1.00 93.62 259 VAL A C 1
ATOM 2002 O O . VAL A 1 259 ? -3.270 5.204 -3.656 1.00 93.62 259 VAL A O 1
ATOM 2005 N N . VAL A 1 260 ? -1.675 6.739 -3.278 1.00 92.12 260 VAL A N 1
ATOM 2006 C CA . VAL A 1 260 ? -1.188 6.811 -4.664 1.00 92.12 260 VAL A CA 1
ATOM 2007 C C . VAL A 1 260 ? -0.594 5.472 -5.124 1.00 92.12 260 VAL A C 1
ATOM 2009 O O . VAL A 1 260 ? -0.114 4.694 -4.300 1.00 92.12 260 VAL A O 1
ATOM 2012 N N . ASN A 1 261 ? -0.543 5.234 -6.443 1.00 91.06 261 ASN A N 1
ATOM 2013 C CA . ASN A 1 261 ? 0.107 4.084 -7.105 1.00 91.06 261 ASN A CA 1
ATOM 2014 C C . ASN A 1 261 ? 1.646 4.013 -6.921 1.00 91.06 261 ASN A C 1
ATOM 2016 O O . ASN A 1 261 ? 2.365 3.496 -7.767 1.00 91.06 261 ASN A O 1
ATOM 2020 N N . PHE A 1 262 ? 2.155 4.493 -5.790 1.00 95.75 262 PHE A N 1
ATOM 2021 C CA . PHE A 1 262 ? 3.494 4.260 -5.274 1.00 95.75 262 PHE A CA 1
ATOM 2022 C C . PHE A 1 262 ? 3.357 3.778 -3.826 1.00 95.75 262 PHE A C 1
ATOM 2024 O O . PHE A 1 262 ? 3.184 4.585 -2.904 1.00 95.75 262 PHE A O 1
ATOM 2031 N N . PHE A 1 263 ? 3.398 2.463 -3.617 1.00 97.38 263 PHE A N 1
ATOM 2032 C CA . PHE A 1 263 ? 3.201 1.878 -2.292 1.00 97.38 263 PHE A CA 1
ATOM 2033 C C . PHE A 1 263 ? 4.054 0.636 -2.065 1.00 97.38 263 PHE A C 1
ATOM 2035 O O . PHE A 1 263 ? 4.281 -0.154 -2.980 1.00 97.38 263 PHE A O 1
ATOM 2042 N N . LEU A 1 264 ? 4.492 0.457 -0.819 1.00 98.56 264 LEU A N 1
ATOM 2043 C CA . LEU A 1 264 ? 5.067 -0.786 -0.321 1.00 98.56 264 LEU A CA 1
ATOM 2044 C C . LEU A 1 264 ? 3.974 -1.538 0.435 1.00 98.56 264 LEU A C 1
ATOM 2046 O O . LEU A 1 264 ? 3.291 -0.950 1.271 1.00 98.56 264 LEU A O 1
ATOM 2050 N N . ALA A 1 265 ? 3.8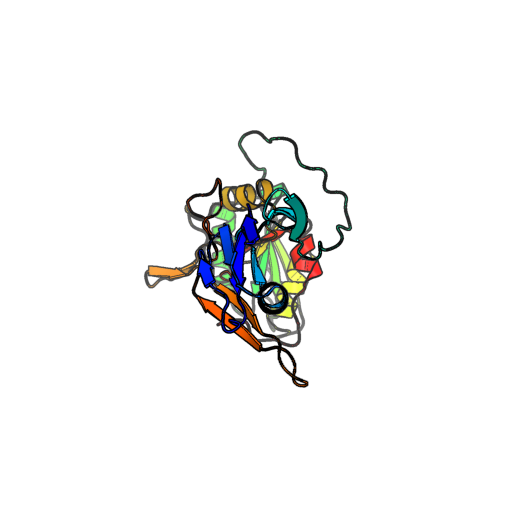15 -2.826 0.170 1.00 98.12 265 ALA A N 1
ATOM 2051 C CA . ALA A 1 265 ? 2.820 -3.647 0.840 1.00 98.12 265 ALA A CA 1
ATOM 2052 C C . ALA A 1 265 ? 3.356 -5.037 1.162 1.00 98.12 265 ALA A C 1
ATOM 2054 O O . ALA A 1 265 ? 4.291 -5.526 0.524 1.00 98.12 265 ALA A O 1
ATOM 2055 N N . ARG A 1 266 ? 2.741 -5.680 2.154 1.00 97.31 266 ARG A N 1
ATOM 2056 C CA . ARG A 1 266 ? 2.974 -7.091 2.471 1.00 97.31 266 ARG A CA 1
ATOM 2057 C C . ARG A 1 266 ? 2.553 -7.951 1.277 1.00 97.31 266 ARG A C 1
ATOM 2059 O O . ARG A 1 266 ? 1.408 -7.874 0.827 1.00 97.31 266 ARG A O 1
ATOM 2066 N N . THR A 1 267 ? 3.479 -8.747 0.744 1.00 96.62 267 THR A N 1
ATOM 2067 C CA . THR A 1 267 ? 3.262 -9.502 -0.502 1.00 96.62 267 THR A CA 1
ATOM 2068 C C . THR A 1 267 ? 2.087 -10.476 -0.387 1.00 96.62 267 THR A C 1
ATOM 2070 O O . THR A 1 267 ? 1.280 -10.587 -1.309 1.00 96.62 267 THR A O 1
ATOM 2073 N N . ASP A 1 268 ? 1.945 -11.151 0.755 1.00 93.25 268 ASP A N 1
ATOM 2074 C CA . ASP A 1 268 ? 0.833 -12.065 1.042 1.00 93.25 268 ASP A CA 1
ATOM 2075 C C . ASP A 1 268 ? -0.523 -11.345 1.035 1.00 93.25 268 ASP A C 1
ATOM 2077 O O . ASP A 1 268 ? -1.491 -11.851 0.466 1.00 93.25 268 ASP A O 1
ATOM 2081 N N . LYS A 1 269 ? -0.583 -10.130 1.589 1.00 93.06 269 LYS A N 1
ATOM 2082 C CA . LYS A 1 269 ? -1.811 -9.327 1.661 1.00 93.06 269 LYS A CA 1
ATOM 2083 C C . LYS A 1 269 ? -2.270 -8.824 0.304 1.00 93.06 269 LYS A C 1
ATOM 2085 O O . LYS A 1 269 ? -3.452 -8.934 -0.012 1.00 93.06 269 LYS A O 1
ATOM 2090 N N . VAL A 1 270 ? -1.348 -8.351 -0.534 1.00 94.44 270 VAL A N 1
ATOM 2091 C CA . VAL A 1 270 ? -1.692 -7.931 -1.903 1.00 94.44 270 VAL A CA 1
ATOM 2092 C C . VAL A 1 270 ? -2.226 -9.114 -2.716 1.00 94.44 270 VAL A C 1
ATOM 2094 O O . VAL A 1 270 ? -3.216 -8.971 -3.430 1.00 94.44 270 VAL A O 1
ATOM 2097 N N . ARG A 1 271 ? -1.617 -10.298 -2.575 1.00 92.44 271 ARG A N 1
ATOM 2098 C CA . ARG A 1 271 ? -2.064 -11.522 -3.265 1.00 92.44 271 ARG A CA 1
ATOM 2099 C C . ARG A 1 271 ? -3.429 -12.007 -2.806 1.00 92.44 271 ARG A C 1
ATOM 2101 O O . ARG A 1 271 ? -4.195 -12.501 -3.623 1.00 92.44 271 ARG A O 1
ATOM 2108 N N . GLN A 1 272 ? -3.720 -11.874 -1.517 1.00 90.44 272 GLN A N 1
ATOM 2109 C CA . GLN A 1 272 ? -4.989 -12.301 -0.942 1.00 90.44 272 GLN A CA 1
ATOM 2110 C C . GLN A 1 272 ? -6.181 -11.500 -1.477 1.00 90.44 272 GLN A C 1
ATOM 2112 O O . GLN A 1 272 ? -7.261 -12.061 -1.637 1.00 90.44 272 GLN A O 1
ATOM 2117 N N . VAL A 1 273 ? -5.989 -10.206 -1.741 1.00 89.62 273 VAL A N 1
ATOM 2118 C CA . VAL A 1 273 ? -7.031 -9.345 -2.320 1.00 89.62 273 VAL A CA 1
ATOM 2119 C C . VAL A 1 273 ? -7.092 -9.522 -3.838 1.00 89.62 273 VAL A C 1
ATOM 2121 O O . VAL A 1 273 ? -8.172 -9.698 -4.397 1.00 89.62 273 VAL A O 1
ATOM 2124 N N . GLY A 1 274 ? -5.930 -9.507 -4.498 1.00 89.19 274 GLY A N 1
ATOM 2125 C CA . GLY A 1 274 ? -5.832 -9.542 -5.953 1.00 89.19 274 GLY A CA 1
ATOM 2126 C C . GLY A 1 274 ? -6.402 -8.289 -6.624 1.00 89.19 274 GLY A C 1
ATOM 2127 O O . GLY A 1 274 ? -6.863 -7.345 -5.984 1.00 89.19 274 GLY A O 1
ATOM 2128 N N . PHE A 1 275 ? -6.350 -8.271 -7.951 1.00 90.69 275 PHE A N 1
ATOM 2129 C CA . PHE A 1 275 ? -6.874 -7.175 -8.760 1.00 90.69 275 PHE A CA 1
ATOM 2130 C C . PHE A 1 275 ? -7.790 -7.712 -9.860 1.00 90.69 275 PHE A C 1
ATOM 2132 O O . PHE A 1 275 ? -7.407 -8.653 -10.550 1.00 90.69 275 PHE A O 1
ATOM 2139 N N . ASP A 1 276 ? -8.981 -7.135 -10.053 1.00 89.56 276 ASP A N 1
ATOM 2140 C CA . ASP A 1 276 ? -9.940 -7.643 -11.047 1.00 89.56 276 ASP A CA 1
ATOM 2141 C C . ASP A 1 276 ? -9.411 -7.423 -12.482 1.00 89.56 276 ASP A C 1
ATOM 2143 O O . ASP A 1 276 ? -9.370 -6.284 -12.961 1.00 89.56 276 ASP A O 1
ATOM 2147 N N . PRO A 1 277 ? -9.028 -8.486 -13.218 1.00 86.44 277 PRO A N 1
ATOM 2148 C CA . PRO A 1 277 ? -8.456 -8.346 -14.553 1.00 86.44 277 PRO A CA 1
ATOM 2149 C C . PRO A 1 277 ? -9.471 -7.863 -15.600 1.00 86.44 277 PRO A C 1
ATOM 2151 O O . PRO A 1 277 ? -9.065 -7.485 -16.702 1.00 86.44 277 PRO A O 1
ATOM 2154 N N . ARG A 1 278 ? -10.779 -7.848 -15.293 1.00 86.69 278 ARG A N 1
ATOM 2155 C CA . ARG A 1 278 ? -11.807 -7.276 -16.181 1.00 86.69 278 ARG A CA 1
ATOM 2156 C C . ARG A 1 278 ? -11.656 -5.762 -16.314 1.00 86.69 278 ARG A C 1
ATOM 2158 O O . ARG A 1 278 ? -11.964 -5.201 -17.366 1.00 86.69 278 ARG A O 1
ATOM 2165 N N . LEU A 1 279 ? -11.117 -5.099 -15.292 1.00 84.81 279 LEU A N 1
ATOM 2166 C CA . LEU A 1 279 ? -10.844 -3.664 -15.294 1.00 84.81 279 LEU A CA 1
ATOM 2167 C C . LEU A 1 279 ? -9.500 -3.380 -15.997 1.00 84.81 279 LEU A C 1
ATOM 2169 O O . LEU A 1 279 ? -8.470 -3.103 -15.393 1.00 84.81 279 LEU A O 1
ATOM 2173 N N . ARG A 1 280 ? -9.496 -3.472 -17.330 1.00 80.94 280 ARG A N 1
ATOM 2174 C CA . ARG A 1 280 ? -8.255 -3.447 -18.135 1.00 80.94 280 ARG A CA 1
ATOM 2175 C C . ARG A 1 280 ? -7.531 -2.097 -18.157 1.00 80.94 280 ARG A C 1
ATOM 2177 O O . ARG A 1 280 ? -6.306 -2.076 -18.270 1.00 80.94 280 ARG A O 1
ATOM 2184 N N . ARG A 1 281 ? -8.286 -0.992 -18.115 1.00 76.19 281 ARG A N 1
ATOM 2185 C CA . ARG A 1 281 ? -7.790 0.397 -18.251 1.00 76.19 281 ARG A CA 1
ATOM 2186 C C . ARG A 1 281 ? -8.317 1.349 -17.173 1.00 76.19 281 ARG A C 1
ATOM 2188 O O . ARG A 1 281 ? -7.898 2.497 -17.118 1.00 76.19 281 ARG A O 1
ATOM 2195 N N . VAL A 1 282 ? -9.247 0.884 -16.341 1.00 63.19 282 VAL A N 1
ATOM 2196 C CA . VAL A 1 282 ? -9.928 1.707 -15.337 1.00 63.19 282 VAL A CA 1
ATOM 2197 C C . VAL A 1 282 ? -9.192 1.532 -14.018 1.00 63.19 282 VAL A C 1
ATOM 2199 O O . VAL A 1 282 ? -9.506 0.635 -13.241 1.00 63.19 282 VAL A O 1
ATOM 2202 N N . ALA A 1 283 ? -8.143 2.332 -13.838 1.00 60.03 283 ALA A N 1
ATOM 2203 C CA . ALA A 1 283 ? -7.345 2.353 -12.613 1.00 60.03 283 ALA A CA 1
ATOM 2204 C C . ALA A 1 283 ? -6.446 3.592 -12.439 1.00 60.03 283 ALA A C 1
ATOM 2206 O O . ALA A 1 283 ? -5.916 3.807 -11.350 1.00 60.03 283 ALA A O 1
ATOM 2207 N N . HIS A 1 284 ? -6.274 4.393 -13.495 1.00 49.47 284 HIS A N 1
ATOM 2208 C CA . HIS A 1 284 ? -5.752 5.751 -13.396 1.00 49.47 284 HIS A CA 1
ATOM 2209 C C . HIS A 1 284 ? -6.944 6.686 -13.175 1.00 49.47 284 HIS A C 1
ATOM 2211 O O . HIS A 1 284 ? -7.743 6.884 -14.092 1.00 49.47 284 HIS A O 1
ATOM 2217 N N . LEU A 1 285 ? -7.093 7.177 -11.946 1.00 39.28 285 LEU A N 1
ATOM 2218 C CA . LEU A 1 285 ? -7.882 8.368 -11.629 1.00 39.28 285 LEU A CA 1
ATOM 2219 C C . LEU A 1 285 ? -6.919 9.532 -11.420 1.00 39.28 285 LEU A C 1
ATOM 2221 O O . LEU A 1 285 ? -5.852 9.280 -10.812 1.00 39.28 285 LEU A O 1
#